Protein AF-A0A0D2M4I2-F1 (afdb_monomer)

InterPro domains:
  IPR001272 Phosphoenolpyruvate carboxykinase, ATP-utilising [PF01293] (1-101)
  IPR001272 Phosphoenolpyruvate carboxykinase, ATP-utilising [PTHR30031] (2-154)
  IPR013035 Phosphoenolpyruvate carboxykinase, C-terminal [G3DSA:3.90.228.20] (1-145)

Sequence (213 aa):
MGVTEPEATFSACYGGAFLVWHPMKYAAMLAERMSKHGTKAWLVNTGWTGGSYGVGRRMSLKHTRVIIDAIHAGELEDVDYETLPLFGLKVPASCHGLPHEELQPHEAWGDDEAYAGTLTHLARLFVDSFKQYLKDADEHVGADMAQLILTGGPSLAELEEAEAKYAKMGDAYKPPMTPRRRPAKGARGAAHHAPAAPQAVAPGGGSNGQLAE

pLDDT: mean 79.29, std 23.27, range [29.22, 97.88]

Radius of gyration: 26.3 Å; Cα contacts (8 Å, |Δi|>4): 166; chains: 1; bounding box: 78×78×44 Å

Structure (mmCIF, N/CA/C/O backbone):
data_AF-A0A0D2M4I2-F1
#
_entry.id   AF-A0A0D2M4I2-F1
#
loop_
_atom_site.group_PDB
_atom_site.id
_atom_site.type_symbol
_atom_site.label_atom_id
_atom_site.label_alt_id
_atom_site.label_comp_id
_atom_site.label_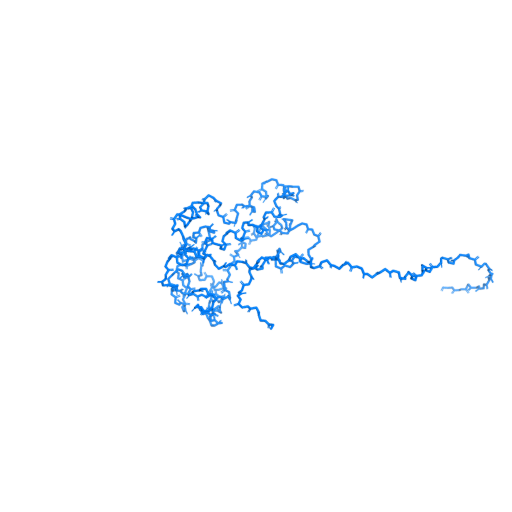asym_id
_atom_site.label_entity_id
_atom_site.label_seq_id
_atom_site.pdbx_PDB_ins_code
_atom_site.Cartn_x
_atom_site.Cartn_y
_atom_site.Cartn_z
_atom_site.occupancy
_atom_site.B_iso_or_equiv
_atom_site.auth_seq_id
_atom_site.auth_comp_id
_atom_site.auth_asym_id
_atom_site.auth_atom_id
_atom_site.pdbx_PDB_model_num
ATOM 1 N N . MET A 1 1 ? 20.429 3.895 23.112 1.00 37.97 1 MET A N 1
ATOM 2 C CA . MET A 1 1 ? 20.359 3.274 21.772 1.00 37.97 1 MET A CA 1
ATOM 3 C C . MET A 1 1 ? 18.897 2.941 21.537 1.00 37.97 1 MET A C 1
ATOM 5 O O . MET A 1 1 ? 18.443 1.922 22.031 1.00 37.97 1 MET A O 1
ATOM 9 N N . GLY A 1 2 ? 18.127 3.846 20.941 1.00 47.06 2 GLY A N 1
ATOM 10 C CA . GLY A 1 2 ? 16.684 3.667 20.789 1.00 47.06 2 GLY A CA 1
ATOM 11 C C . GLY A 1 2 ? 16.226 4.431 19.563 1.00 47.06 2 GLY A C 1
ATOM 12 O O . GLY A 1 2 ? 16.468 5.630 19.472 1.00 47.06 2 GLY A O 1
ATOM 13 N N . VAL A 1 3 ? 15.651 3.715 18.604 1.00 40.56 3 VAL A N 1
ATOM 14 C CA . VAL A 1 3 ? 14.926 4.310 17.482 1.00 40.56 3 VAL A CA 1
ATOM 15 C C . VAL A 1 3 ? 13.667 4.929 18.085 1.00 40.56 3 VAL A C 1
ATOM 17 O O . VAL A 1 3 ? 12.840 4.209 18.637 1.00 40.56 3 VAL A O 1
ATOM 20 N N . THR A 1 4 ? 13.580 6.257 18.095 1.00 57.78 4 THR A N 1
ATOM 21 C CA . THR A 1 4 ? 12.479 6.997 18.734 1.00 57.78 4 THR A CA 1
ATOM 22 C C . THR A 1 4 ? 11.268 7.163 17.819 1.00 57.78 4 THR A C 1
ATOM 24 O O . THR A 1 4 ? 10.171 7.360 18.325 1.00 57.78 4 THR A O 1
ATOM 27 N N . GLU A 1 5 ? 11.446 7.030 16.500 1.00 57.47 5 GLU A N 1
ATOM 28 C CA . GLU A 1 5 ? 10.387 7.149 15.490 1.00 57.47 5 GLU A CA 1
ATOM 29 C C . GLU A 1 5 ? 10.568 6.094 14.384 1.00 57.47 5 GLU A C 1
ATOM 31 O O . GLU A 1 5 ? 11.708 5.760 14.045 1.00 57.47 5 GLU A O 1
ATOM 36 N N . PRO A 1 6 ? 9.476 5.542 13.823 1.00 64.69 6 PRO A N 1
ATOM 37 C CA . PRO A 1 6 ? 9.556 4.565 12.744 1.00 64.69 6 PRO A CA 1
ATOM 38 C C . PRO A 1 6 ? 10.135 5.201 11.475 1.00 64.69 6 PRO A C 1
ATOM 40 O O . PRO A 1 6 ? 9.569 6.133 10.914 1.00 64.69 6 PRO A O 1
ATOM 43 N N . GLU A 1 7 ? 11.253 4.660 10.995 1.00 75.81 7 GLU A N 1
ATOM 44 C CA . GLU A 1 7 ? 11.839 5.040 9.710 1.00 75.81 7 GLU A CA 1
ATOM 45 C C . GLU A 1 7 ? 11.212 4.200 8.589 1.00 75.81 7 GLU A C 1
ATOM 47 O O . GLU A 1 7 ? 11.235 2.964 8.627 1.00 75.81 7 GLU A O 1
ATOM 52 N N . ALA A 1 8 ? 10.644 4.865 7.580 1.00 82.56 8 ALA A N 1
ATOM 53 C CA . ALA A 1 8 ? 10.108 4.184 6.408 1.00 82.56 8 ALA A CA 1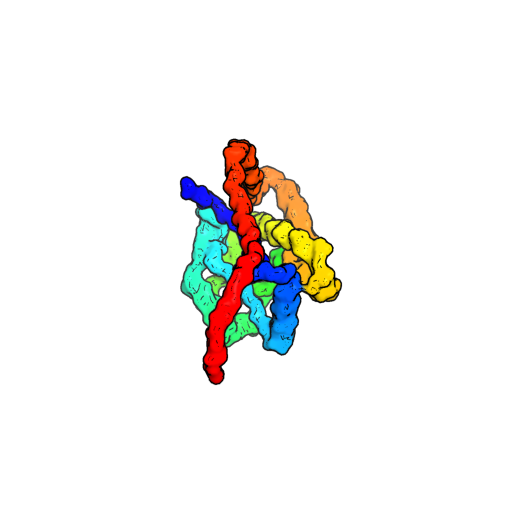
ATOM 54 C C . ALA A 1 8 ? 11.239 3.460 5.664 1.00 82.56 8 ALA A C 1
ATOM 56 O O . ALA A 1 8 ? 12.228 4.067 5.256 1.00 82.56 8 ALA A O 1
ATOM 57 N N . THR A 1 9 ? 11.083 2.151 5.476 1.00 87.88 9 THR A N 1
ATOM 58 C CA . THR 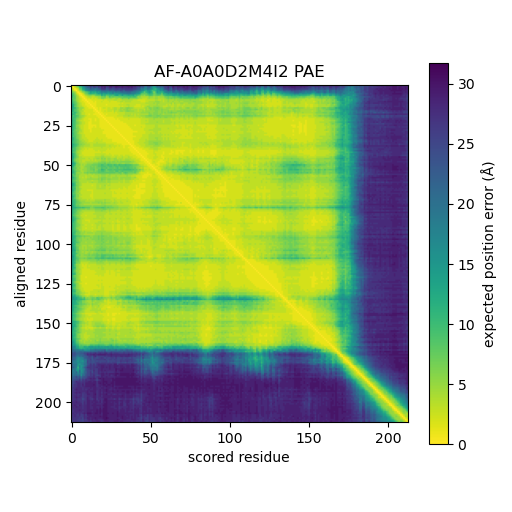A 1 9 ? 12.053 1.319 4.761 1.00 87.88 9 THR A CA 1
ATOM 59 C C . THR A 1 9 ? 11.405 0.743 3.515 1.00 87.88 9 THR A C 1
ATOM 61 O O . THR A 1 9 ? 10.390 0.055 3.598 1.00 87.88 9 THR A O 1
ATOM 64 N N . PHE A 1 10 ? 12.034 0.975 2.365 1.00 89.69 10 PHE A N 1
ATOM 65 C CA . PHE A 1 10 ? 11.614 0.427 1.081 1.00 89.69 10 PHE A CA 1
ATOM 66 C C . PHE A 1 10 ? 12.657 -0.582 0.605 1.00 89.69 10 PHE A C 1
ATOM 68 O O . PHE A 1 10 ? 13.811 -0.232 0.362 1.00 89.69 10 PHE A O 1
ATOM 75 N N . SER A 1 11 ? 12.250 -1.845 0.496 1.00 90.88 11 SER A N 1
ATOM 76 C CA . SER A 1 11 ? 13.078 -2.928 -0.036 1.00 90.88 11 SER A CA 1
ATOM 77 C C . SER A 1 11 ? 12.418 -3.457 -1.298 1.00 90.88 11 SER A C 1
ATOM 79 O O . SER A 1 11 ? 11.323 -4.019 -1.232 1.00 90.88 11 SER A O 1
ATOM 81 N N . ALA A 1 12 ? 13.071 -3.258 -2.445 1.00 91.25 12 ALA A N 1
ATOM 82 C CA . ALA A 1 12 ? 12.577 -3.735 -3.731 1.00 91.25 12 ALA A CA 1
ATOM 83 C C . ALA A 1 12 ? 12.184 -5.215 -3.653 1.00 91.25 12 ALA A C 1
ATOM 85 O O . ALA A 1 12 ? 12.944 -6.039 -3.140 1.00 91.25 12 ALA A O 1
ATOM 86 N N . CYS A 1 13 ? 10.986 -5.541 -4.143 1.00 92.38 13 CYS A N 1
ATOM 87 C CA . CYS A 1 13 ? 10.450 -6.906 -4.162 1.00 92.38 13 CYS A CA 1
ATOM 88 C C . CYS A 1 13 ? 10.474 -7.609 -2.786 1.00 92.38 13 CYS A C 1
ATOM 90 O O . CYS A 1 13 ? 10.607 -8.828 -2.729 1.00 92.38 13 CYS A O 1
ATOM 92 N N . TYR A 1 14 ? 10.403 -6.853 -1.681 1.00 92.38 14 TYR A N 1
ATOM 93 C CA . TYR A 1 14 ? 10.534 -7.348 -0.301 1.00 92.38 14 TYR A CA 1
ATOM 94 C C . TYR A 1 14 ? 11.871 -8.049 0.018 1.00 92.38 14 TYR A C 1
ATOM 96 O O . TYR A 1 14 ? 12.012 -8.671 1.069 1.00 92.38 14 TYR A O 1
ATOM 104 N N . GLY A 1 15 ? 12.878 -7.921 -0.849 1.00 93.31 15 GLY A N 1
ATOM 105 C CA . GLY A 1 15 ? 14.110 -8.707 -0.780 1.00 93.31 15 GLY A CA 1
ATOM 106 C C . GLY A 1 15 ? 15.268 -8.100 -1.563 1.00 93.31 15 GLY A C 1
ATOM 107 O O . GLY A 1 15 ? 16.077 -8.842 -2.109 1.00 93.31 15 GLY A O 1
ATOM 108 N N . GLY A 1 16 ? 15.363 -6.767 -1.622 1.00 89.94 16 GLY A N 1
ATOM 109 C CA . GLY A 1 16 ? 16.284 -6.046 -2.507 1.00 89.94 16 GLY A CA 1
ATOM 110 C C . GLY A 1 16 ? 17.746 -6.501 -2.426 1.00 89.94 16 GLY A C 1
ATOM 111 O O . GLY A 1 16 ? 18.423 -6.556 -3.444 1.00 89.94 16 GLY A O 1
ATOM 112 N N . ALA A 1 17 ? 18.213 -6.906 -1.240 1.00 92.06 17 ALA A N 1
ATOM 113 C CA . ALA A 1 17 ? 19.572 -7.415 -1.023 1.00 92.06 17 ALA A CA 1
ATOM 114 C C . ALA A 1 17 ? 19.880 -8.745 -1.743 1.00 92.06 17 ALA A C 1
ATOM 116 O O . ALA A 1 17 ? 21.044 -9.122 -1.851 1.00 92.06 17 ALA A O 1
ATOM 117 N N . PHE A 1 18 ? 18.857 -9.455 -2.216 1.00 94.94 18 PHE A N 1
ATOM 118 C CA . PHE A 1 18 ? 18.964 -10.776 -2.838 1.00 94.94 18 PHE A CA 1
ATOM 119 C C . PHE A 1 18 ? 18.625 -10.759 -4.336 1.00 94.94 18 PHE A C 1
ATOM 121 O O . PHE A 1 18 ? 18.613 -11.812 -4.974 1.00 94.94 18 PHE A O 1
ATOM 128 N N . LEU A 1 19 ? 18.322 -9.587 -4.905 1.00 93.19 19 LEU A N 1
ATOM 129 C CA . LEU A 1 19 ? 17.974 -9.464 -6.319 1.00 93.19 19 LEU A CA 1
ATOM 130 C C . LEU A 1 19 ? 19.230 -9.498 -7.194 1.00 93.19 19 LEU A C 1
ATOM 132 O O . LEU A 1 19 ? 20.214 -8.815 -6.921 1.00 93.19 19 LEU A O 1
ATOM 136 N N . VAL A 1 20 ? 19.173 -10.287 -8.268 1.00 95.00 20 VAL A N 1
ATOM 137 C CA . VAL A 1 20 ? 20.254 -10.401 -9.262 1.00 95.00 20 VAL A CA 1
ATOM 138 C C . VAL A 1 20 ? 19.980 -9.503 -10.466 1.00 95.00 20 VAL A C 1
ATOM 140 O O . VAL A 1 20 ? 20.892 -8.883 -11.006 1.00 95.00 20 VAL A O 1
ATOM 143 N N . TRP A 1 21 ? 18.722 -9.429 -10.899 1.00 94.31 21 TRP A N 1
ATOM 144 C CA . TRP A 1 21 ? 18.294 -8.523 -11.962 1.00 94.31 21 TRP A CA 1
ATOM 145 C C . TRP A 1 21 ? 17.773 -7.197 -11.411 1.00 94.31 21 TRP A C 1
ATOM 147 O O . TRP A 1 21 ? 17.529 -7.042 -10.215 1.00 94.31 21 TRP A O 1
ATOM 157 N N . HIS A 1 22 ? 17.561 -6.239 -12.310 1.00 94.12 22 HIS A N 1
ATOM 158 C CA . HIS A 1 22 ? 16.884 -4.999 -11.963 1.00 94.12 22 HIS A CA 1
ATOM 159 C C . HIS A 1 22 ? 15.465 -5.281 -11.418 1.00 94.12 22 HIS A C 1
ATOM 161 O O . HIS A 1 22 ? 14.763 -6.119 -11.998 1.00 94.12 22 HIS A O 1
ATOM 167 N N . PRO A 1 23 ? 15.000 -4.586 -10.357 1.00 94.75 23 PRO A N 1
ATOM 168 C CA . PRO A 1 23 ? 13.679 -4.798 -9.753 1.00 94.75 23 PRO A CA 1
ATOM 169 C C . PRO A 1 23 ? 12.509 -4.796 -10.740 1.00 94.75 23 PRO A C 1
ATOM 171 O O . PRO A 1 23 ? 11.591 -5.604 -10.605 1.00 94.75 23 PRO A O 1
ATOM 174 N N . MET A 1 24 ? 12.579 -3.953 -11.775 1.00 94.81 24 MET A N 1
ATOM 175 C CA . MET A 1 24 ? 11.546 -3.874 -12.816 1.00 94.81 24 MET A CA 1
ATOM 176 C C . MET A 1 24 ? 11.305 -5.219 -13.504 1.00 94.81 24 MET A C 1
ATOM 178 O O . MET A 1 24 ? 10.159 -5.568 -13.767 1.00 94.81 24 MET A O 1
ATOM 182 N N . LYS A 1 25 ? 12.350 -6.032 -13.710 1.00 95.31 25 LYS A N 1
ATOM 183 C CA . LYS A 1 25 ? 12.202 -7.359 -14.321 1.00 95.31 25 LYS A CA 1
ATOM 184 C C . LYS A 1 25 ? 11.350 -8.291 -13.459 1.00 95.31 25 LYS A C 1
ATOM 186 O O . LYS A 1 25 ? 10.511 -9.017 -13.979 1.00 95.31 25 LYS A O 1
ATOM 191 N N . TYR A 1 26 ? 11.529 -8.251 -12.141 1.00 96.38 26 TYR A N 1
ATOM 192 C CA . TYR A 1 26 ? 10.721 -9.047 -11.217 1.00 96.38 26 TYR A CA 1
ATOM 193 C C . TYR A 1 26 ? 9.285 -8.519 -11.111 1.00 96.38 26 TYR A C 1
ATOM 195 O O . TYR A 1 26 ? 8.354 -9.317 -11.028 1.00 96.38 26 TYR A O 1
ATOM 203 N N . ALA A 1 27 ? 9.092 -7.197 -11.168 1.00 95.62 27 ALA A N 1
ATOM 204 C CA . ALA A 1 27 ? 7.762 -6.590 -11.217 1.00 95.62 27 ALA A CA 1
ATOM 205 C C . ALA A 1 27 ? 6.995 -6.989 -12.492 1.00 95.62 27 ALA A C 1
ATOM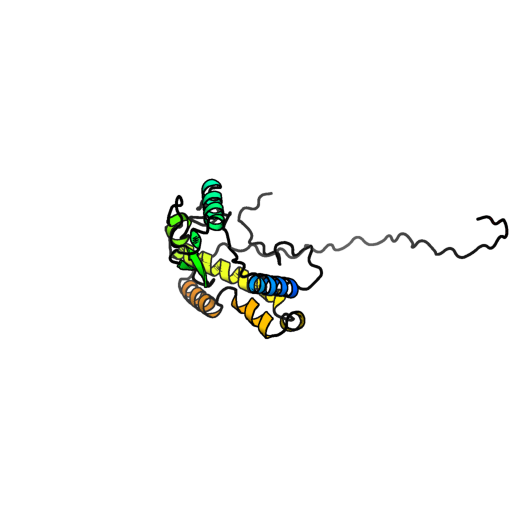 207 O O . ALA A 1 27 ? 5.835 -7.384 -12.403 1.00 95.62 27 ALA A O 1
ATOM 208 N N . ALA A 1 28 ? 7.657 -6.992 -13.654 1.00 96.25 28 ALA A N 1
ATOM 209 C CA . ALA A 1 28 ? 7.071 -7.468 -14.907 1.00 96.25 28 ALA A CA 1
ATOM 210 C C . ALA A 1 28 ? 6.695 -8.955 -14.837 1.00 96.25 28 ALA A C 1
ATOM 212 O O . ALA A 1 28 ? 5.573 -9.326 -15.175 1.00 96.25 28 ALA A O 1
ATOM 213 N N . MET A 1 29 ? 7.585 -9.803 -14.305 1.00 97.06 29 MET A N 1
ATOM 214 C CA . MET A 1 29 ? 7.277 -11.221 -14.084 1.00 97.06 29 MET A CA 1
ATOM 215 C C . MET A 1 29 ? 6.055 -11.408 -13.177 1.00 97.06 29 MET A C 1
ATOM 217 O O . MET A 1 29 ? 5.245 -12.300 -13.423 1.00 97.06 29 MET A O 1
ATOM 221 N N . LEU A 1 30 ? 5.903 -10.586 -12.134 1.00 96.81 30 LEU A N 1
ATOM 222 C CA . LEU A 1 30 ? 4.721 -10.621 -11.277 1.00 96.81 30 LEU A CA 1
ATOM 223 C C . LEU A 1 30 ? 3.459 -10.227 -12.058 1.00 96.81 30 LEU A C 1
ATOM 225 O O . LEU A 1 30 ? 2.481 -10.971 -12.016 1.00 96.81 30 LEU A O 1
ATOM 229 N N . ALA A 1 31 ? 3.496 -9.118 -12.801 1.00 95.62 31 ALA A N 1
ATOM 230 C CA . ALA A 1 31 ? 2.367 -8.639 -13.600 1.00 95.62 31 ALA A CA 1
ATOM 231 C C . ALA A 1 31 ? 1.893 -9.693 -14.619 1.00 95.62 31 ALA A C 1
ATOM 233 O O . ALA A 1 31 ? 0.704 -10.012 -14.684 1.00 95.62 31 ALA A O 1
ATOM 234 N N . GLU A 1 32 ? 2.825 -10.311 -15.350 1.00 96.25 32 GLU A N 1
ATOM 235 C CA . GLU A 1 32 ? 2.530 -11.388 -16.304 1.00 96.25 32 GLU A CA 1
ATOM 236 C C . GLU A 1 32 ? 1.884 -12.603 -15.628 1.00 96.25 32 GLU A C 1
ATOM 238 O O . GLU A 1 32 ? 0.919 -13.173 -16.142 1.00 96.25 32 GLU A O 1
ATOM 243 N N . ARG A 1 33 ? 2.399 -13.018 -14.464 1.00 97.44 33 ARG A N 1
ATOM 244 C CA . ARG A 1 33 ? 1.867 -14.174 -13.727 1.00 97.44 33 ARG A CA 1
ATOM 245 C C . ARG A 1 33 ? 0.480 -13.891 -13.177 1.00 97.44 33 ARG A C 1
ATOM 247 O O . ARG A 1 33 ? -0.396 -14.742 -13.315 1.00 97.44 33 ARG A O 1
ATOM 254 N N . MET A 1 3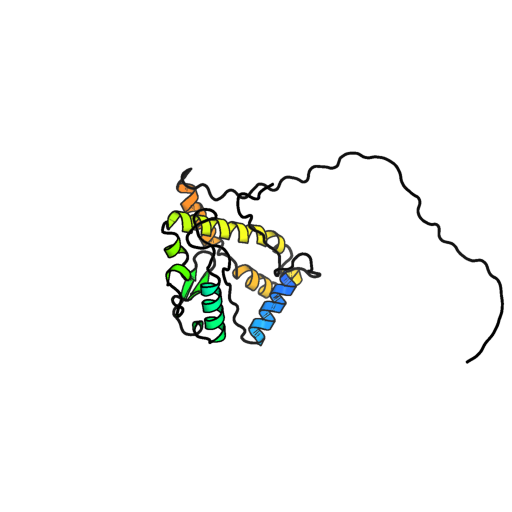4 ? 0.269 -12.708 -12.610 1.00 96.88 34 MET A N 1
ATOM 255 C CA . MET A 1 34 ? -1.044 -12.296 -12.125 1.00 96.88 34 MET A CA 1
ATOM 256 C C . MET A 1 34 ? -2.064 -12.268 -13.262 1.00 96.88 34 MET A C 1
ATOM 258 O O . MET A 1 34 ? -3.127 -12.870 -13.122 1.00 96.88 34 MET A O 1
ATOM 262 N N . SER A 1 35 ? -1.716 -11.665 -14.404 1.00 95.50 35 SER A N 1
ATOM 263 C CA . SER A 1 35 ? -2.581 -11.619 -15.589 1.00 95.50 35 SER A CA 1
ATOM 264 C C . SER A 1 35 ? -2.911 -13.021 -16.111 1.00 95.50 35 SER A C 1
ATOM 266 O O . SER A 1 35 ? -4.080 -13.356 -16.295 1.00 95.50 35 SER A O 1
ATOM 268 N N . LYS A 1 36 ? -1.899 -13.884 -16.263 1.00 97.81 36 LYS A N 1
ATOM 269 C CA . LYS A 1 36 ? -2.070 -15.257 -16.760 1.00 97.81 36 LYS A CA 1
ATOM 270 C C . LYS A 1 36 ? -2.992 -16.108 -15.884 1.00 97.81 36 LYS A C 1
ATOM 272 O O . LYS A 1 36 ? -3.680 -16.987 -16.399 1.00 97.81 36 LYS A O 1
ATOM 277 N N . HIS A 1 37 ? -2.951 -15.905 -14.571 1.00 97.88 37 HIS A N 1
ATOM 278 C CA . HIS A 1 37 ? -3.656 -16.745 -13.605 1.00 97.88 37 HIS A CA 1
ATOM 279 C C . HIS A 1 37 ? -4.900 -16.077 -13.005 1.00 97.88 37 HIS A C 1
ATOM 281 O O . HIS A 1 37 ? -5.547 -16.686 -12.158 1.00 97.88 37 HIS A O 1
ATOM 287 N N . GLY A 1 38 ? -5.228 -14.843 -13.407 1.00 95.25 38 GLY A N 1
ATOM 288 C CA . GLY A 1 38 ? -6.314 -14.067 -12.802 1.00 95.25 38 GLY A CA 1
ATOM 289 C C . GLY A 1 38 ? -6.121 -13.840 -11.298 1.00 95.25 38 GLY A C 1
ATOM 290 O O . GLY A 1 38 ? -7.091 -13.796 -10.548 1.00 95.25 38 GLY A O 1
ATOM 291 N N . THR A 1 39 ? -4.871 -13.772 -10.830 1.00 94.75 39 THR A N 1
ATOM 292 C CA . THR A 1 39 ? -4.563 -13.677 -9.397 1.00 94.75 39 THR A CA 1
ATOM 293 C C . THR A 1 39 ? -4.836 -12.272 -8.873 1.00 94.75 39 THR A C 1
ATOM 295 O O . THR A 1 39 ? -4.366 -11.288 -9.443 1.00 94.75 39 THR A O 1
ATOM 298 N N . LYS A 1 40 ? -5.539 -12.186 -7.742 1.00 93.62 40 LYS A N 1
ATOM 299 C CA . LYS A 1 40 ? -5.774 -10.941 -7.002 1.00 93.62 40 LYS A CA 1
ATOM 300 C C . LYS A 1 40 ? -4.647 -10.711 -5.994 1.00 93.62 40 LYS A C 1
ATOM 302 O O . LYS A 1 40 ? -4.192 -11.654 -5.349 1.00 93.62 40 LYS A O 1
ATOM 307 N N . ALA A 1 41 ? -4.200 -9.465 -5.853 1.00 95.06 41 ALA A N 1
ATOM 308 C CA . ALA A 1 41 ? -3.211 -9.071 -4.853 1.00 95.06 41 ALA A CA 1
ATOM 309 C C . ALA A 1 41 ? -3.863 -8.201 -3.775 1.00 95.06 41 ALA A C 1
ATOM 311 O O . ALA A 1 41 ? -4.672 -7.331 -4.084 1.00 95.06 41 ALA A O 1
ATOM 312 N N . TRP A 1 42 ? -3.465 -8.425 -2.524 1.00 96.81 42 TRP A N 1
ATOM 313 C CA . TRP A 1 42 ? -3.955 -7.695 -1.359 1.00 96.81 42 TRP A CA 1
ATOM 314 C C . TRP A 1 42 ? -2.791 -7.028 -0.632 1.00 96.81 42 TRP A C 1
ATOM 316 O O . TRP A 1 42 ? -1.764 -7.662 -0.382 1.00 96.81 42 TRP A O 1
ATOM 326 N N . LEU A 1 43 ? -2.962 -5.758 -0.261 1.00 96.06 43 LEU A N 1
ATOM 327 C CA . LEU A 1 43 ? -2.040 -5.038 0.612 1.00 96.06 43 LEU A CA 1
ATOM 328 C C . LEU A 1 43 ? -2.640 -4.974 2.018 1.00 96.06 43 LEU A C 1
ATOM 330 O O . LEU A 1 43 ? -3.638 -4.297 2.237 1.00 96.06 43 LEU A O 1
ATOM 334 N N . VAL A 1 44 ? -2.025 -5.672 2.974 1.00 95.75 44 VAL A N 1
ATOM 335 C CA . VAL A 1 44 ? -2.535 -5.771 4.349 1.00 95.75 44 VAL A CA 1
ATOM 336 C C . VAL A 1 44 ? -1.620 -5.014 5.309 1.00 95.75 44 VAL A C 1
ATOM 338 O O . VAL A 1 44 ? -0.446 -5.355 5.472 1.00 95.75 44 VAL A O 1
ATOM 341 N N . ASN A 1 45 ? -2.165 -4.003 5.987 1.00 93.69 45 ASN A N 1
ATOM 342 C CA . ASN A 1 45 ? -1.457 -3.294 7.049 1.00 93.69 45 ASN A CA 1
ATOM 343 C C . ASN A 1 45 ? -1.411 -4.156 8.324 1.00 93.69 45 ASN A C 1
ATOM 345 O O . ASN A 1 45 ? -2.425 -4.400 8.970 1.00 93.69 45 ASN A O 1
ATOM 349 N N . THR A 1 46 ? -0.214 -4.588 8.720 1.00 93.06 46 THR A N 1
ATOM 350 C CA . THR A 1 46 ? 0.046 -5.270 10.008 1.00 93.06 46 THR A CA 1
ATOM 351 C C . THR A 1 46 ? 0.753 -4.359 11.018 1.00 93.06 46 THR A C 1
ATOM 353 O O . THR A 1 46 ? 1.236 -4.807 12.064 1.00 93.06 46 THR A O 1
ATOM 356 N N . GLY A 1 47 ? 0.869 -3.078 10.666 1.00 91.25 47 GLY A N 1
ATOM 357 C CA . GLY A 1 47 ? 1.525 -2.003 11.389 1.00 91.25 47 GLY A CA 1
ATOM 358 C C . GLY A 1 47 ? 0.610 -1.332 12.408 1.00 91.25 47 GLY A C 1
ATOM 359 O O . GLY A 1 47 ? 0.047 -1.987 13.285 1.00 91.25 47 GLY A O 1
ATOM 360 N N . TRP A 1 48 ? 0.526 -0.008 12.320 1.00 90.38 48 TRP A N 1
ATOM 361 C CA . TRP A 1 48 ? -0.245 0.849 13.221 1.00 90.38 48 TRP A CA 1
ATOM 362 C C . TRP A 1 48 ? -1.502 1.389 12.531 1.00 90.38 48 TRP A C 1
ATOM 364 O O . TRP A 1 48 ? -1.535 1.493 11.303 1.00 90.38 48 TRP A O 1
ATOM 374 N N . THR A 1 49 ? -2.512 1.725 13.332 1.00 90.94 49 THR A N 1
ATOM 375 C CA . THR A 1 49 ? -3.768 2.373 12.934 1.00 90.94 49 THR A CA 1
ATOM 376 C C . THR A 1 49 ? -4.197 3.410 13.976 1.00 90.94 49 THR A C 1
ATOM 378 O O . THR A 1 49 ? -3.681 3.420 15.097 1.00 90.94 49 THR A O 1
ATOM 381 N N . GLY A 1 50 ? -5.151 4.267 13.615 1.00 89.06 50 GLY A N 1
ATOM 382 C CA . GLY A 1 50 ? -5.744 5.271 14.502 1.00 89.06 50 GLY A CA 1
ATOM 383 C C . GLY A 1 50 ? -4.792 6.365 14.982 1.00 89.06 50 GLY A C 1
ATOM 384 O O . GLY A 1 50 ? -4.943 6.878 16.084 1.00 89.06 50 GLY A O 1
ATOM 385 N N . GLY A 1 51 ? -3.765 6.668 14.191 1.00 87.81 51 GLY A N 1
ATOM 386 C CA . GLY A 1 51 ? -2.778 7.701 14.479 1.00 87.81 51 GLY A CA 1
ATOM 387 C C . GLY A 1 51 ? -1.361 7.304 14.077 1.00 87.81 51 GLY A C 1
ATOM 388 O O . GLY A 1 51 ? -1.066 6.148 13.751 1.00 87.81 51 GLY A O 1
ATOM 389 N N . SER A 1 52 ? -0.460 8.281 14.131 1.00 83.94 52 SER A N 1
ATOM 390 C CA . SER A 1 52 ? 0.979 8.072 13.977 1.00 83.94 52 SER A CA 1
ATOM 391 C C . SER A 1 52 ? 1.567 7.291 15.162 1.00 83.94 52 SER A C 1
ATOM 393 O O . SER A 1 52 ? 0.915 7.055 16.182 1.00 83.94 52 SER A O 1
ATOM 395 N N . TYR A 1 53 ? 2.824 6.860 15.039 1.00 80.31 53 TYR A N 1
ATOM 396 C CA . TYR A 1 53 ? 3.514 6.177 16.132 1.00 80.31 53 TYR A CA 1
ATOM 397 C C . TYR A 1 53 ? 3.544 7.037 17.402 1.00 80.31 53 TYR A C 1
ATOM 399 O O . TYR A 1 53 ? 3.902 8.210 17.359 1.00 80.31 53 TYR A O 1
ATOM 407 N N . GLY A 1 54 ? 3.177 6.431 18.532 1.00 83.19 54 GLY A N 1
ATOM 408 C CA . GLY A 1 54 ? 3.054 7.109 19.825 1.00 83.19 54 GLY A CA 1
ATOM 409 C C . GLY A 1 54 ? 1.648 7.636 20.135 1.00 83.19 54 GLY A C 1
ATOM 410 O O . GLY A 1 54 ? 1.352 7.834 21.310 1.00 83.19 54 GLY A O 1
ATOM 411 N N . VAL A 1 55 ? 0.783 7.798 19.127 1.00 87.06 55 VAL A N 1
ATOM 412 C CA . VAL A 1 55 ? -0.631 8.194 19.292 1.00 87.06 55 VAL A CA 1
ATOM 413 C C . VAL A 1 55 ? -1.567 7.040 18.948 1.00 87.06 55 VAL A C 1
ATOM 415 O O . VAL A 1 55 ? -2.455 6.707 19.728 1.00 87.06 55 VAL A O 1
ATOM 418 N N . GLY A 1 56 ? -1.345 6.416 17.790 1.00 88.94 56 GLY A N 1
ATOM 419 C CA . GLY A 1 56 ? -2.146 5.296 17.320 1.00 88.94 56 GLY A CA 1
ATOM 420 C C . GLY A 1 56 ? -1.924 4.020 18.126 1.00 88.94 56 GLY A C 1
ATOM 421 O O . GLY A 1 56 ? -1.220 3.984 19.136 1.00 88.94 56 GLY A O 1
ATOM 422 N N . ARG A 1 57 ? -2.490 2.921 17.629 1.00 91.06 57 ARG A N 1
ATOM 423 C CA . ARG A 1 57 ? -2.346 1.572 18.194 1.00 91.06 57 ARG A CA 1
ATOM 424 C C . ARG A 1 57 ? -1.867 0.580 17.142 1.00 91.06 57 ARG A C 1
ATOM 426 O O . ARG A 1 57 ? -2.084 0.767 15.948 1.00 91.06 57 ARG A O 1
ATOM 433 N N . ARG A 1 58 ? -1.217 -0.504 17.568 1.00 92.06 58 ARG A N 1
ATOM 434 C CA . ARG A 1 58 ? -0.875 -1.608 16.660 1.00 92.06 58 ARG A CA 1
ATOM 435 C C . ARG A 1 58 ? -2.159 -2.303 16.191 1.00 92.06 58 ARG A C 1
ATOM 437 O O . ARG A 1 58 ? -3.036 -2.557 17.016 1.00 92.06 58 ARG A O 1
ATOM 444 N N . MET A 1 59 ? -2.235 -2.662 14.909 1.00 92.69 59 MET A N 1
ATOM 445 C CA . MET A 1 59 ? -3.303 -3.521 14.388 1.00 92.69 59 MET A CA 1
ATOM 446 C C . MET A 1 59 ? -3.369 -4.816 15.198 1.00 92.69 59 MET A C 1
ATOM 448 O O . MET A 1 59 ? -2.349 -5.484 15.401 1.00 92.69 59 MET A O 1
ATOM 452 N N . SER A 1 60 ? -4.561 -5.169 15.684 1.00 93.69 60 SER A N 1
ATOM 453 C CA . SER A 1 60 ? -4.710 -6.376 16.494 1.00 93.69 60 SER A CA 1
ATOM 454 C C . SER A 1 60 ? -4.509 -7.620 15.626 1.00 93.69 60 SER A C 1
ATOM 456 O O . SER A 1 60 ? -5.033 -7.715 14.517 1.00 93.69 60 SER A O 1
ATOM 458 N N . LEU A 1 61 ? -3.790 -8.621 16.143 1.00 95.88 61 LEU A N 1
ATOM 459 C CA . LEU A 1 61 ? -3.578 -9.876 15.414 1.00 95.88 61 LEU A CA 1
ATOM 460 C C . LEU A 1 61 ? -4.904 -10.587 15.099 1.00 95.88 61 LEU A C 1
ATOM 462 O O . LEU A 1 61 ? -5.020 -11.261 14.080 1.00 95.88 61 LEU A O 1
ATOM 466 N N . LYS A 1 62 ? -5.910 -10.424 15.970 1.00 96.19 62 LYS A N 1
ATOM 467 C CA . LYS A 1 62 ? -7.265 -10.933 15.741 1.00 96.19 62 LYS A CA 1
ATOM 468 C C . LYS A 1 62 ? -7.876 -10.293 14.492 1.00 96.19 62 LYS A C 1
ATOM 470 O O . LYS A 1 62 ? -8.376 -11.019 13.645 1.00 96.19 62 LYS A O 1
ATOM 475 N N . HIS A 1 63 ? -7.781 -8.971 14.359 1.00 95.75 63 HIS A N 1
ATOM 476 C CA . HIS A 1 63 ? -8.285 -8.232 13.199 1.00 95.75 63 HIS A CA 1
ATOM 477 C C . HIS A 1 63 ? -7.568 -8.640 11.916 1.00 95.75 63 HIS A C 1
ATOM 479 O O . HIS A 1 63 ? -8.215 -8.943 10.920 1.00 95.75 63 HIS A O 1
ATOM 485 N N . THR A 1 64 ? -6.236 -8.743 11.946 1.00 96.12 64 THR A N 1
ATOM 486 C CA . THR A 1 64 ? -5.487 -9.173 10.760 1.00 96.12 64 THR A CA 1
ATOM 487 C C . THR A 1 64 ? -5.876 -10.586 10.324 1.00 96.12 64 THR A C 1
ATOM 489 O O . THR A 1 64 ? -5.995 -10.837 9.133 1.00 96.12 64 THR A O 1
ATOM 492 N N . ARG A 1 65 ? -6.107 -11.509 11.269 1.00 97.25 65 ARG A N 1
ATOM 493 C CA . ARG A 1 65 ? -6.571 -12.869 10.949 1.00 97.25 65 ARG A CA 1
ATOM 494 C C . ARG A 1 65 ? -7.959 -12.871 10.315 1.00 97.25 65 ARG A C 1
ATOM 496 O O . ARG A 1 65 ? -8.117 -13.527 9.300 1.00 97.25 65 ARG A O 1
ATOM 503 N N . VAL A 1 66 ? -8.896 -12.077 10.838 1.00 97.38 66 VAL A N 1
ATOM 504 C CA . VAL A 1 66 ? -10.229 -11.904 10.232 1.00 97.38 66 VAL A CA 1
ATOM 505 C C . VAL A 1 66 ? -10.117 -11.434 8.777 1.00 97.38 66 VAL A C 1
ATOM 507 O O . VAL A 1 66 ? -10.750 -12.017 7.908 1.00 97.38 66 VAL A O 1
ATOM 510 N N 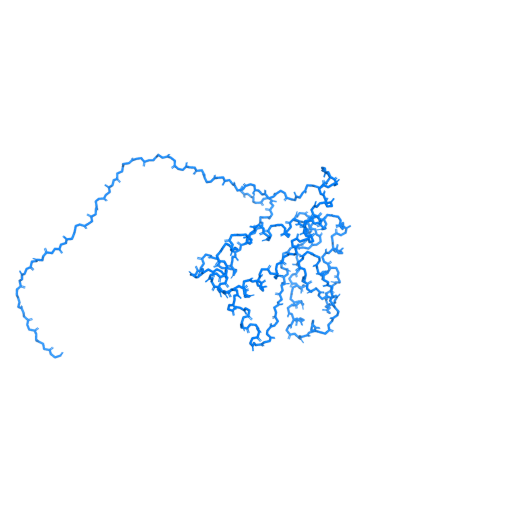. ILE A 1 67 ? -9.251 -10.454 8.487 1.00 97.06 67 ILE A N 1
ATOM 511 C CA . ILE A 1 67 ? -9.021 -9.976 7.111 1.00 97.06 67 ILE A CA 1
ATOM 512 C C . ILE A 1 67 ? -8.493 -11.103 6.211 1.00 97.06 67 ILE A C 1
ATOM 514 O O . ILE A 1 67 ? -8.978 -11.280 5.098 1.00 97.06 67 ILE A O 1
ATOM 518 N N . ILE A 1 68 ? -7.505 -11.871 6.677 1.00 97.56 68 ILE A N 1
ATOM 519 C CA . ILE A 1 68 ? -6.929 -12.977 5.898 1.00 97.56 68 ILE A CA 1
ATOM 520 C C . ILE A 1 68 ? -7.955 -14.096 5.668 1.00 97.56 68 ILE A C 1
ATOM 522 O O . ILE A 1 68 ? -8.030 -14.631 4.562 1.00 97.56 68 ILE A O 1
ATOM 526 N N . ASP A 1 69 ? -8.760 -14.427 6.677 1.00 97.88 69 ASP A N 1
ATOM 527 C CA . ASP A 1 69 ? -9.823 -15.426 6.559 1.00 97.88 69 ASP A CA 1
ATOM 528 C C . ASP A 1 69 ? -10.894 -14.969 5.554 1.00 97.88 69 ASP A C 1
ATOM 530 O O . ASP A 1 69 ? -11.286 -15.754 4.692 1.00 97.88 69 ASP A O 1
ATOM 534 N N . ALA A 1 70 ? -11.288 -13.690 5.580 1.00 97.31 70 ALA A N 1
ATOM 535 C CA . ALA A 1 70 ? -12.228 -13.103 4.623 1.00 97.31 70 ALA A CA 1
ATOM 536 C C . ALA A 1 70 ? -11.687 -13.108 3.180 1.00 97.31 70 ALA A C 1
ATOM 538 O O . ALA A 1 70 ? -12.427 -13.411 2.241 1.00 97.31 70 ALA A O 1
ATOM 539 N N . ILE A 1 71 ? -10.385 -12.844 2.991 1.00 96.88 71 ILE A N 1
ATOM 540 C CA . ILE A 1 71 ? -9.716 -12.966 1.683 1.00 96.88 71 ILE A CA 1
ATOM 541 C C . ILE A 1 71 ? -9.796 -14.409 1.172 1.00 96.88 71 ILE A C 1
ATOM 543 O O . ILE A 1 71 ? -10.163 -14.630 0.020 1.00 96.88 71 ILE A O 1
ATOM 547 N N . HIS A 1 72 ? -9.471 -15.399 2.008 1.00 97.00 72 HIS A N 1
ATOM 548 C CA . HIS A 1 72 ? -9.515 -16.809 1.606 1.00 97.00 72 HIS A CA 1
ATOM 549 C C . HIS A 1 72 ? -10.939 -17.327 1.379 1.00 97.00 72 HIS A C 1
ATOM 551 O O . HIS A 1 72 ? -11.135 -18.214 0.548 1.00 97.00 72 HIS A O 1
ATOM 557 N N . ALA A 1 73 ? -11.921 -16.786 2.100 1.00 96.44 73 ALA A N 1
ATOM 558 C CA . ALA A 1 73 ? -13.330 -17.117 1.928 1.00 96.44 73 ALA A CA 1
ATOM 559 C C . ALA A 1 73 ? -13.951 -16.486 0.668 1.00 96.44 73 ALA A C 1
ATOM 561 O O . ALA A 1 73 ? -15.063 -16.853 0.299 1.00 96.44 73 ALA A O 1
ATOM 562 N N . GLY A 1 74 ? -13.255 -15.544 0.020 1.00 95.62 74 GLY A N 1
ATOM 563 C CA . GLY A 1 74 ? -13.790 -14.769 -1.100 1.00 95.62 74 GLY A CA 1
ATOM 564 C C . GLY A 1 74 ? -14.833 -13.728 -0.682 1.00 95.62 74 GLY A C 1
ATOM 565 O O . GLY A 1 74 ? -15.471 -13.130 -1.540 1.00 95.62 74 GLY A O 1
ATOM 566 N N . GLU A 1 75 ? -15.004 -13.478 0.619 1.00 95.62 75 GLU A N 1
ATOM 567 C CA . GLU A 1 75 ? -16.012 -12.549 1.146 1.00 95.62 75 GLU A CA 1
ATOM 568 C C . GLU A 1 75 ? -15.796 -11.130 0.619 1.00 95.62 75 GLU A C 1
ATOM 570 O O . GLU A 1 75 ? -16.745 -10.429 0.285 1.00 95.62 75 GLU A O 1
ATOM 575 N N . LEU A 1 76 ? -14.533 -10.724 0.495 1.00 95.88 76 LEU A N 1
ATOM 576 C CA . LEU A 1 76 ? -14.190 -9.385 0.036 1.00 95.88 76 LEU A CA 1
ATOM 577 C C . LEU A 1 76 ? -14.356 -9.220 -1.480 1.00 95.88 76 LEU A C 1
ATOM 579 O O . LEU A 1 76 ? -14.138 -8.128 -1.983 1.00 95.88 76 LEU A O 1
ATOM 583 N N . GLU A 1 77 ? -14.698 -10.258 -2.244 1.00 92.88 77 GLU A N 1
ATOM 584 C CA . GLU A 1 77 ? -14.814 -10.127 -3.702 1.00 92.88 77 GLU A CA 1
ATOM 585 C C . GLU A 1 77 ? -16.058 -9.346 -4.140 1.00 92.88 77 GLU A C 1
ATOM 587 O O . GLU A 1 77 ? -15.972 -8.599 -5.113 1.00 92.88 77 GLU A O 1
ATOM 592 N N . ASP A 1 78 ? -17.156 -9.471 -3.391 1.00 90.69 78 ASP A N 1
ATOM 593 C CA . ASP A 1 78 ? -18.474 -8.909 -3.710 1.00 90.69 78 ASP A CA 1
ATOM 594 C C . ASP A 1 78 ? -18.939 -7.917 -2.628 1.00 90.69 78 ASP A C 1
ATOM 596 O O . ASP A 1 78 ? -20.036 -8.018 -2.076 1.00 90.69 78 ASP A O 1
ATOM 600 N N . VAL A 1 79 ? -18.087 -6.943 -2.304 1.00 95.38 79 VAL A N 1
ATOM 601 C CA . VAL A 1 79 ? -18.425 -5.820 -1.415 1.00 95.38 79 VAL A CA 1
ATOM 602 C C . VAL A 1 79 ? -18.193 -4.490 -2.114 1.00 95.38 79 VAL A C 1
ATOM 604 O O . VAL A 1 79 ? -17.474 -4.413 -3.110 1.00 95.38 79 VAL A O 1
ATOM 607 N N . ASP A 1 80 ? -18.788 -3.427 -1.581 1.00 96.69 80 ASP A N 1
ATOM 608 C CA . ASP A 1 80 ? -18.482 -2.075 -2.031 1.00 96.69 80 ASP A CA 1
ATOM 609 C C . ASP A 1 80 ? -17.044 -1.693 -1.664 1.00 96.69 80 ASP A C 1
ATOM 611 O O . ASP A 1 80 ? -16.477 -2.161 -0.671 1.00 96.69 80 ASP A O 1
ATOM 615 N N . TYR A 1 81 ? -16.453 -0.821 -2.478 1.00 96.44 81 TYR A N 1
ATOM 616 C CA . TYR A 1 81 ? -15.078 -0.371 -2.316 1.00 96.44 81 TYR A CA 1
ATOM 617 C C . TYR A 1 81 ? -14.978 1.143 -2.326 1.00 96.44 81 TYR A C 1
ATOM 619 O O . TYR A 1 81 ? -15.493 1.820 -3.219 1.00 96.44 81 TYR A O 1
ATOM 627 N N . GLU A 1 82 ? -14.179 1.651 -1.404 1.00 94.88 82 GLU A N 1
ATOM 628 C CA . GLU A 1 82 ? -13.740 3.036 -1.379 1.00 94.88 82 GLU A CA 1
ATOM 629 C C . GLU A 1 82 ? -12.346 3.148 -1.998 1.00 94.88 82 GLU A C 1
ATOM 631 O O . GLU A 1 82 ? -11.542 2.214 -1.966 1.00 94.88 82 GLU A O 1
ATOM 636 N N . THR A 1 83 ? -12.057 4.282 -2.632 1.00 94.81 83 THR A N 1
ATOM 637 C CA . THR A 1 83 ? -10.738 4.511 -3.236 1.00 94.81 83 THR A CA 1
ATOM 638 C C . THR A 1 83 ? -9.883 5.314 -2.272 1.00 94.81 83 THR A C 1
ATOM 640 O O . THR A 1 83 ? -10.247 6.434 -1.926 1.00 94.81 83 THR A O 1
ATOM 643 N N . LEU A 1 84 ? -8.741 4.758 -1.867 1.00 94.38 84 LEU A N 1
ATOM 644 C CA . LEU A 1 84 ? -7.772 5.455 -1.030 1.00 94.38 84 LEU A CA 1
ATOM 645 C C . LEU A 1 84 ? -7.156 6.621 -1.825 1.00 94.38 84 LEU A C 1
ATOM 647 O O . LEU A 1 84 ? -6.514 6.361 -2.851 1.00 94.38 84 LEU A O 1
ATOM 651 N N . PRO A 1 85 ? -7.300 7.881 -1.368 1.00 93.38 85 PRO A N 1
ATOM 652 C CA . PRO A 1 85 ? -6.728 9.034 -2.058 1.00 93.38 85 PRO A CA 1
ATOM 653 C C . PRO A 1 85 ? -5.212 8.914 -2.225 1.00 93.38 85 PRO A C 1
ATOM 655 O O . PRO A 1 85 ? -4.542 8.271 -1.410 1.00 93.38 85 PRO A O 1
ATOM 658 N N . LEU A 1 86 ? -4.662 9.551 -3.262 1.00 94.62 86 LEU A N 1
ATOM 659 C CA . LEU A 1 86 ? -3.252 9.509 -3.663 1.00 94.62 86 LEU A CA 1
ATOM 660 C C . LEU A 1 86 ? -2.783 8.145 -4.167 1.00 94.62 86 LEU A C 1
ATOM 662 O O . LEU A 1 86 ? -2.079 8.095 -5.161 1.00 94.62 86 LEU A O 1
ATOM 666 N N . PHE A 1 87 ? -3.137 7.043 -3.508 1.00 95.12 87 PHE A N 1
ATOM 667 C CA . PHE A 1 87 ? -2.656 5.702 -3.848 1.00 95.12 87 PHE A CA 1
ATOM 668 C C . PHE A 1 87 ? -3.559 4.953 -4.834 1.00 95.12 87 PHE A C 1
ATOM 670 O O . PHE A 1 87 ? -3.123 3.958 -5.406 1.00 95.12 87 PHE A O 1
ATOM 677 N N . GLY A 1 88 ? -4.820 5.363 -4.996 1.00 94.44 88 GLY A N 1
ATOM 678 C CA . GLY A 1 88 ? -5.771 4.714 -5.906 1.00 94.44 88 GLY A CA 1
ATOM 679 C C . GLY A 1 88 ? -6.164 3.282 -5.513 1.00 94.44 88 GLY A C 1
ATOM 680 O O . GLY A 1 88 ? -6.827 2.590 -6.287 1.00 94.44 88 GLY A O 1
ATOM 681 N N . LEU A 1 89 ? -5.769 2.819 -4.322 1.00 94.69 89 LEU A N 1
ATOM 682 C CA . LEU A 1 89 ? -6.068 1.471 -3.840 1.00 94.69 89 LEU A CA 1
ATOM 683 C C . LEU A 1 89 ? -7.559 1.322 -3.541 1.00 94.69 89 LEU A C 1
ATOM 685 O O . LEU A 1 89 ? -8.180 2.220 -2.977 1.00 94.69 89 LEU A O 1
ATOM 689 N N . LYS A 1 90 ? -8.122 0.161 -3.880 1.00 95.50 90 LYS A N 1
ATOM 690 C CA . LYS A 1 90 ? -9.495 -0.204 -3.528 1.00 95.50 90 LYS A CA 1
ATOM 691 C C . LYS A 1 90 ? -9.514 -0.802 -2.124 1.00 95.50 90 LYS A C 1
ATOM 693 O O . LYS A 1 90 ? -8.928 -1.858 -1.894 1.00 95.50 90 LYS A O 1
ATOM 698 N N . VAL A 1 91 ? -10.177 -0.116 -1.202 1.00 95.88 91 VAL A N 1
ATOM 699 C CA . VAL A 1 91 ? -10.352 -0.523 0.194 1.00 95.88 91 VAL A CA 1
ATOM 700 C C . VAL A 1 91 ? -11.776 -1.060 0.363 1.00 95.88 91 VAL A C 1
ATOM 702 O O . VAL A 1 91 ? -12.714 -0.335 0.033 1.00 95.88 91 VAL A O 1
ATOM 705 N N . PRO A 1 92 ? -11.968 -2.307 0.827 1.00 96.50 92 PRO A N 1
ATOM 706 C CA . PRO A 1 92 ? -13.299 -2.838 1.108 1.00 96.50 92 PRO A CA 1
ATOM 707 C C . PRO A 1 92 ? -14.044 -1.961 2.119 1.00 96.50 92 PRO A C 1
ATOM 709 O O . PRO A 1 92 ? -13.500 -1.662 3.181 1.00 96.50 92 PRO A O 1
ATOM 712 N N . ALA A 1 93 ? -15.291 -1.593 1.826 1.00 95.06 93 ALA A N 1
ATOM 713 C CA . ALA A 1 93 ? -16.124 -0.795 2.729 1.00 95.06 93 ALA A CA 1
ATOM 714 C C . ALA A 1 93 ? -16.611 -1.605 3.950 1.00 95.06 93 ALA A C 1
ATOM 716 O O . ALA A 1 93 ? -16.959 -1.046 4.991 1.00 95.06 93 ALA A O 1
ATOM 717 N N . SER A 1 94 ? -16.620 -2.938 3.849 1.00 95.44 94 SER A N 1
ATOM 718 C CA . SER A 1 94 ? -17.054 -3.835 4.923 1.00 95.44 94 SER A CA 1
ATOM 719 C C . SER A 1 94 ? -16.300 -5.164 4.928 1.00 95.44 94 SER A C 1
ATOM 721 O O . SER A 1 94 ? -15.892 -5.659 3.880 1.00 95.44 94 SER A O 1
ATOM 723 N N . CYS A 1 95 ? -16.164 -5.755 6.116 1.00 96.06 95 CYS A N 1
ATOM 724 C CA . CYS A 1 95 ? -15.607 -7.085 6.356 1.00 96.06 95 CYS A CA 1
ATOM 725 C C . CYS A 1 95 ? -16.247 -7.641 7.634 1.00 96.06 95 CYS A C 1
ATOM 727 O O . CYS A 1 95 ? -16.218 -6.989 8.686 1.00 96.06 95 CYS A O 1
ATOM 729 N N . HIS A 1 96 ? -16.878 -8.809 7.553 1.00 94.38 96 HIS A N 1
ATOM 730 C CA . HIS A 1 96 ? -17.591 -9.398 8.674 1.00 94.38 96 HIS A CA 1
ATOM 731 C C . HIS A 1 96 ? -16.654 -9.655 9.860 1.00 94.38 96 HIS A C 1
ATOM 733 O O . HIS A 1 96 ? -15.555 -10.188 9.731 1.00 94.38 96 HIS A O 1
ATOM 739 N N . GLY A 1 97 ? -17.104 -9.287 11.061 1.00 93.19 97 GLY A N 1
ATOM 740 C CA . GLY A 1 97 ? -16.308 -9.457 12.276 1.00 93.19 97 GLY A CA 1
ATOM 741 C C . GLY A 1 97 ? -15.173 -8.441 12.437 1.00 93.19 97 GLY A C 1
ATOM 742 O O . GLY A 1 97 ? -14.377 -8.587 13.371 1.00 93.19 97 GLY A O 1
ATOM 743 N N . LEU A 1 98 ? -15.117 -7.409 11.586 1.00 94.19 98 LEU A N 1
ATOM 744 C CA . LEU A 1 98 ? -14.184 -6.296 11.702 1.00 94.19 98 LEU A CA 1
ATOM 745 C C . LEU A 1 98 ? -14.928 -4.951 11.852 1.00 94.19 98 LEU A C 1
ATOM 747 O O . LEU A 1 98 ? -15.857 -4.684 11.091 1.00 94.19 98 LEU A O 1
ATOM 751 N N . PRO A 1 99 ? -14.555 -4.092 12.822 1.00 92.81 99 PRO A N 1
ATOM 752 C CA . PRO A 1 99 ? -15.087 -2.730 12.912 1.00 92.81 99 PRO A CA 1
ATOM 753 C C . PRO A 1 99 ? -14.786 -1.904 11.651 1.00 92.81 99 PRO A C 1
ATOM 755 O O . PRO A 1 99 ? -13.699 -2.024 11.090 1.00 92.81 99 PRO A O 1
ATOM 758 N N . HIS A 1 100 ? -15.710 -1.032 11.238 1.00 91.12 100 HIS A N 1
ATOM 759 C CA . HIS A 1 100 ? -15.554 -0.211 10.026 1.00 91.12 100 HIS A CA 1
ATOM 760 C C . HIS A 1 100 ? -14.324 0.713 10.091 1.00 91.12 100 HIS A C 1
ATOM 762 O O . HIS A 1 100 ? -13.528 0.744 9.158 1.00 91.12 100 HIS A O 1
ATOM 768 N N . GLU A 1 101 ? -14.074 1.329 11.248 1.00 90.12 101 GLU A N 1
ATOM 769 C CA . GLU A 1 101 ? -12.881 2.148 11.522 1.00 90.12 101 GLU A CA 1
ATOM 770 C C . GLU A 1 101 ? -11.542 1.397 11.335 1.00 90.12 101 GLU A C 1
ATOM 772 O O . GLU A 1 101 ? -10.500 2.007 11.113 1.00 90.12 101 GLU A O 1
ATOM 777 N N . GLU A 1 102 ? -11.531 0.061 11.418 1.00 90.62 102 GLU A N 1
ATOM 778 C CA . GLU A 1 102 ? -10.321 -0.742 11.182 1.00 90.62 102 GLU A CA 1
ATOM 779 C C . GLU A 1 102 ? -10.068 -0.980 9.684 1.00 90.62 102 GLU A C 1
ATOM 781 O O . GLU A 1 102 ? -8.938 -1.287 9.298 1.00 90.62 102 GLU A O 1
ATOM 786 N N . LEU A 1 103 ? -11.103 -0.836 8.846 1.00 91.31 103 LEU A N 1
ATOM 787 C CA . LEU A 1 103 ? -10.995 -0.845 7.384 1.00 91.31 103 LEU A CA 1
ATOM 788 C C . LEU A 1 103 ? -10.690 0.544 6.841 1.00 91.31 103 LEU A C 1
ATOM 790 O O . LEU A 1 103 ? -9.875 0.650 5.928 1.00 91.31 103 LEU A O 1
ATOM 794 N N . GLN A 1 104 ? -11.320 1.575 7.412 1.00 91.12 104 GLN A N 1
ATOM 795 C CA . GLN A 1 104 ? -11.195 2.964 6.989 1.00 91.12 104 GLN A CA 1
ATOM 796 C C . GLN A 1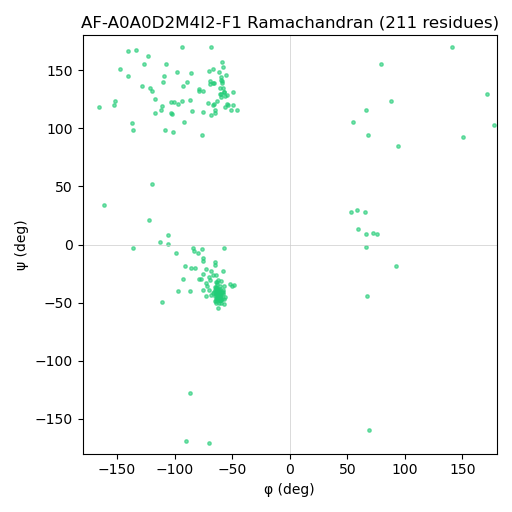 104 ? -10.242 3.735 7.907 1.00 91.12 104 GLN A C 1
ATOM 798 O O . GLN A 1 104 ? -10.653 4.243 8.951 1.00 91.12 104 GLN A O 1
ATOM 803 N N . PRO A 1 105 ? -8.950 3.887 7.542 1.00 86.94 105 PRO A N 1
ATOM 804 C CA . PRO A 1 105 ? -7.958 4.412 8.471 1.00 86.94 105 PRO A CA 1
ATOM 805 C C . PRO A 1 105 ? -8.204 5.872 8.847 1.00 86.94 105 PRO A C 1
ATOM 807 O O . PRO A 1 105 ? -7.778 6.280 9.918 1.00 86.94 105 PRO A O 1
ATOM 810 N N . HIS A 1 106 ? -8.868 6.653 7.990 1.00 89.19 106 HIS A N 1
ATOM 811 C CA . HIS A 1 106 ? -9.183 8.051 8.274 1.00 89.19 106 HIS A CA 1
ATOM 812 C C . HIS A 1 106 ? -10.137 8.181 9.473 1.00 89.19 106 HIS A C 1
ATOM 814 O O . HIS A 1 106 ? -9.876 8.975 10.373 1.00 89.19 106 HIS A O 1
ATOM 820 N N . GLU A 1 107 ? -11.153 7.316 9.566 1.00 89.81 107 GLU A N 1
ATOM 821 C CA . GLU A 1 107 ? -12.097 7.313 10.689 1.00 89.81 107 GLU A CA 1
ATOM 822 C C . GLU A 1 107 ? -11.416 6.988 12.020 1.00 89.81 107 GLU A C 1
ATOM 824 O O . GLU A 1 107 ? -11.724 7.584 13.051 1.00 89.81 107 GLU A O 1
ATOM 829 N N . ALA A 1 108 ? -10.439 6.077 12.005 1.00 87.19 108 ALA A N 1
ATOM 830 C CA . ALA A 1 108 ? -9.722 5.696 13.215 1.00 87.19 108 ALA A CA 1
ATOM 831 C C . ALA A 1 108 ? -8.834 6.817 13.780 1.00 87.19 108 ALA A C 1
ATOM 833 O O . ALA A 1 108 ? -8.460 6.748 14.952 1.00 87.19 108 ALA A O 1
ATOM 834 N N . TRP A 1 109 ? -8.422 7.796 12.966 1.00 89.19 109 TRP A N 1
ATOM 835 C CA . TRP A 1 109 ? -7.512 8.865 13.397 1.00 89.19 109 TRP A CA 1
ATOM 836 C C . TRP A 1 109 ? -8.216 9.961 14.200 1.00 89.19 109 TRP A C 1
ATOM 838 O O . TRP A 1 109 ? -7.575 10.583 15.044 1.00 89.19 109 TRP A O 1
ATOM 848 N N . GLY A 1 110 ? -9.503 10.212 13.941 1.00 84.06 110 GLY A N 1
ATOM 849 C CA . GLY A 1 110 ? -10.281 11.274 14.595 1.00 84.06 110 GLY A CA 1
ATOM 850 C C . GLY A 1 110 ? -9.834 12.712 14.273 1.00 84.06 110 GLY A C 1
ATOM 851 O O . GLY A 1 110 ? -10.457 13.657 14.750 1.00 84.06 110 GLY A O 1
ATOM 852 N N . ASP A 1 111 ? -8.775 12.875 13.476 1.00 88.31 111 ASP A N 1
ATOM 853 C CA . ASP A 1 111 ? -8.245 14.137 12.959 1.00 88.31 111 ASP A CA 1
ATOM 854 C C . ASP A 1 111 ? -7.906 13.952 11.472 1.00 88.31 111 ASP A C 1
ATOM 856 O O . ASP A 1 111 ? -6.860 13.402 11.099 1.00 88.31 111 ASP A O 1
ATOM 860 N N . ASP A 1 112 ? -8.827 14.403 10.622 1.00 88.94 112 ASP A N 1
ATOM 861 C CA . ASP A 1 112 ? -8.736 14.264 9.170 1.00 88.94 112 ASP A CA 1
ATOM 862 C C . ASP A 1 112 ? -7.546 15.032 8.582 1.00 88.94 112 ASP A C 1
ATOM 864 O O . ASP A 1 112 ? -6.955 14.600 7.587 1.00 88.94 112 ASP A O 1
ATOM 868 N N . GLU A 1 113 ? -7.157 16.161 9.182 1.00 88.94 113 GLU A N 1
ATOM 869 C CA . GLU A 1 113 ? -6.030 16.960 8.698 1.00 88.94 113 GLU A CA 1
ATOM 870 C C . GLU A 1 113 ? -4.703 16.264 9.001 1.00 88.94 113 GLU A C 1
ATOM 872 O O . GLU A 1 113 ? -3.846 16.148 8.114 1.00 88.94 113 GLU A O 1
ATOM 877 N N . ALA A 1 114 ? -4.548 15.736 10.218 1.00 87.12 114 ALA A N 1
ATOM 878 C CA . ALA A 1 114 ? -3.373 14.958 10.598 1.00 87.12 114 ALA A CA 1
ATOM 879 C C . ALA A 1 114 ? -3.236 13.682 9.750 1.00 87.12 114 ALA A C 1
ATOM 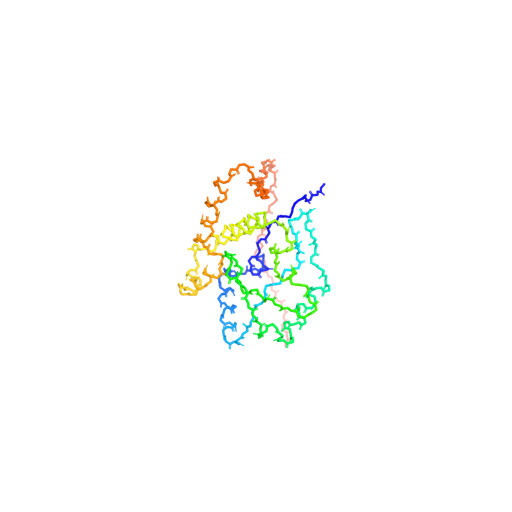881 O O . ALA A 1 114 ? -2.125 13.344 9.306 1.00 87.12 114 ALA A O 1
ATOM 882 N N . TYR A 1 115 ? -4.355 12.998 9.488 1.00 91.31 115 TYR A N 1
ATOM 883 C CA . TYR A 1 115 ? -4.395 11.828 8.613 1.00 91.31 115 TYR A CA 1
ATOM 884 C C . TYR A 1 115 ? -3.976 12.184 7.185 1.00 91.31 115 TYR A C 1
ATOM 886 O O . TYR A 1 115 ? -3.026 11.599 6.655 1.00 91.31 115 TYR A O 1
ATOM 894 N N . ALA A 1 116 ? -4.633 13.171 6.575 1.00 91.31 116 ALA A N 1
ATOM 895 C CA . ALA A 1 116 ? -4.393 13.543 5.187 1.00 91.31 116 ALA A CA 1
ATOM 896 C C . ALA A 1 116 ? -2.969 14.076 4.965 1.00 91.31 116 ALA A C 1
ATOM 898 O O . ALA A 1 116 ? -2.326 13.741 3.965 1.00 91.31 116 ALA A O 1
ATOM 899 N N . GLY A 1 117 ? -2.426 14.830 5.923 1.00 89.75 117 GLY A N 1
ATOM 900 C CA . GLY A 1 117 ? -1.022 15.220 5.900 1.00 89.75 117 GLY A CA 1
ATOM 901 C C . GLY A 1 117 ? -0.091 14.002 5.938 1.00 89.75 117 GLY A C 1
ATOM 902 O O . GLY A 1 117 ? 0.825 13.890 5.121 1.00 89.75 117 GLY A O 1
ATOM 903 N N . THR A 1 118 ? -0.329 13.051 6.848 1.00 89.56 118 THR A N 1
ATOM 904 C CA . THR A 1 118 ? 0.500 11.834 6.952 1.00 89.56 118 THR A CA 1
ATOM 905 C C . THR A 1 118 ? 0.419 10.974 5.690 1.00 89.56 118 THR A C 1
ATOM 907 O O . THR A 1 118 ? 1.445 10.469 5.229 1.00 89.56 118 THR A O 1
ATOM 910 N N . LEU A 1 119 ? -0.770 10.842 5.098 1.00 92.50 119 LEU A N 1
ATOM 911 C CA . LEU A 1 119 ? -0.980 10.150 3.827 1.00 92.50 119 LEU A CA 1
ATOM 912 C C . LEU A 1 119 ? -0.178 10.813 2.695 1.00 92.50 119 LEU A C 1
ATOM 914 O O . LEU A 1 119 ? 0.517 10.122 1.948 1.00 92.50 119 LEU A O 1
ATOM 918 N N . THR A 1 120 ? -0.209 12.148 2.627 1.00 93.31 120 THR A N 1
ATOM 919 C CA . THR A 1 120 ? 0.566 12.955 1.667 1.00 93.31 120 THR A CA 1
ATOM 920 C C . THR A 1 120 ? 2.067 12.735 1.847 1.00 93.31 120 THR A C 1
ATOM 922 O O . THR A 1 120 ? 2.786 12.460 0.884 1.00 93.31 120 THR A O 1
ATOM 925 N N . HIS A 1 121 ? 2.550 12.775 3.091 1.00 90.12 121 HIS A N 1
ATOM 926 C CA . HIS A 1 121 ? 3.954 12.518 3.394 1.00 90.12 121 HIS A CA 1
ATOM 927 C C . HIS A 1 121 ? 4.380 11.103 2.976 1.00 90.12 121 HIS A C 1
ATOM 929 O O . HIS A 1 121 ? 5.414 10.936 2.327 1.00 90.12 121 HIS A O 1
ATOM 935 N N . LEU A 1 122 ? 3.572 10.084 3.286 1.00 92.50 122 LEU A N 1
ATOM 936 C CA . LEU A 1 122 ? 3.850 8.703 2.894 1.00 92.50 122 LEU A CA 1
ATOM 937 C C . LEU A 1 122 ? 3.906 8.551 1.368 1.00 92.50 122 LEU A C 1
ATOM 939 O O . LEU A 1 122 ? 4.832 7.922 0.856 1.00 92.50 122 LEU A O 1
ATOM 943 N N . ALA A 1 123 ? 2.966 9.155 0.639 1.00 94.62 123 ALA A N 1
ATOM 944 C CA . ALA A 1 123 ? 2.960 9.145 -0.822 1.00 94.62 123 ALA A CA 1
ATOM 945 C C . ALA A 1 123 ? 4.250 9.752 -1.405 1.00 94.62 123 ALA A C 1
ATOM 947 O O . ALA A 1 123 ? 4.863 9.152 -2.293 1.00 94.62 123 ALA A O 1
ATOM 948 N N . ARG A 1 124 ? 4.738 10.870 -0.849 1.00 94.44 124 ARG A N 1
ATOM 949 C CA . ARG A 1 124 ? 6.028 11.458 -1.248 1.00 94.44 124 ARG A CA 1
ATOM 950 C C . ARG A 1 124 ? 7.200 10.503 -1.013 1.00 94.44 124 ARG A C 1
ATOM 952 O O . ARG A 1 124 ? 8.043 10.366 -1.899 1.00 94.44 124 ARG A O 1
ATOM 959 N N . LEU A 1 125 ? 7.237 9.795 0.120 1.00 92.62 125 LEU A N 1
ATOM 960 C CA . LEU A 1 125 ? 8.283 8.801 0.396 1.00 92.62 125 LEU A CA 1
ATOM 961 C C . LEU A 1 125 ? 8.280 7.649 -0.618 1.00 92.62 125 LEU A C 1
ATOM 963 O O . LEU A 1 125 ? 9.351 7.219 -1.050 1.00 92.62 125 LEU A O 1
ATOM 967 N N . PHE A 1 126 ? 7.100 7.178 -1.031 1.00 93.75 126 PHE A N 1
ATOM 968 C CA . PHE A 1 126 ? 6.970 6.178 -2.095 1.00 93.75 126 PHE A CA 1
ATOM 969 C C . PHE A 1 126 ? 7.532 6.695 -3.423 1.00 93.75 126 PHE A C 1
ATOM 971 O O . PHE A 1 126 ? 8.367 6.025 -4.034 1.00 93.75 126 PHE A O 1
ATOM 978 N N . VAL A 1 127 ? 7.128 7.898 -3.841 1.00 92.69 127 VAL A N 1
ATOM 979 C CA . VAL A 1 127 ? 7.603 8.526 -5.084 1.00 92.69 127 VAL A CA 1
ATOM 980 C C . VAL A 1 127 ? 9.121 8.704 -5.062 1.00 92.69 127 VAL A C 1
ATOM 982 O O . VAL A 1 127 ? 9.805 8.317 -6.010 1.00 92.69 127 VAL A O 1
ATOM 985 N N . ASP A 1 128 ? 9.671 9.244 -3.975 1.00 92.12 128 ASP A N 1
ATOM 986 C CA . ASP A 1 128 ? 11.109 9.475 -3.839 1.00 92.12 128 ASP A CA 1
ATOM 987 C C . ASP A 1 128 ? 11.908 8.171 -3.817 1.00 92.12 128 ASP A C 1
ATOM 989 O O . ASP A 1 128 ? 12.966 8.087 -4.445 1.00 92.12 128 ASP A O 1
ATOM 993 N N . SER A 1 129 ? 11.388 7.138 -3.150 1.00 90.69 129 SER A N 1
ATOM 994 C CA . SER A 1 129 ? 11.995 5.809 -3.161 1.00 90.69 129 SER A CA 1
ATOM 995 C C . SER A 1 129 ? 12.012 5.204 -4.565 1.00 90.69 129 SER A C 1
ATOM 997 O O . SER A 1 129 ? 13.004 4.585 -4.956 1.00 90.69 129 SER A O 1
ATOM 999 N N . PHE A 1 130 ? 10.948 5.404 -5.345 1.00 91.12 130 PHE A N 1
ATOM 1000 C CA . PHE A 1 130 ? 10.812 4.788 -6.660 1.00 91.12 130 PHE A CA 1
ATOM 1001 C C . PHE A 1 130 ? 11.689 5.445 -7.737 1.00 91.12 130 PHE A C 1
ATOM 1003 O O . PHE A 1 130 ? 12.098 4.772 -8.683 1.00 91.12 130 PHE A O 1
ATOM 1010 N N . LYS A 1 131 ? 12.061 6.727 -7.578 1.00 90.62 131 LYS A N 1
ATOM 1011 C CA . LYS A 1 131 ? 12.897 7.483 -8.540 1.00 90.62 131 LYS A CA 1
ATOM 1012 C C . LYS A 1 131 ? 14.158 6.741 -8.991 1.00 90.62 131 LYS A C 1
ATOM 1014 O O . LYS A 1 131 ? 14.554 6.855 -10.148 1.00 90.62 131 LYS A O 1
ATOM 1019 N N . GLN A 1 132 ? 14.775 5.968 -8.098 1.00 87.50 132 GLN A N 1
ATOM 1020 C CA . GLN A 1 132 ? 15.999 5.218 -8.393 1.00 87.50 132 GLN A CA 1
ATOM 1021 C C . GLN A 1 132 ? 15.814 4.111 -9.449 1.00 87.50 132 GLN A C 1
ATOM 1023 O O . GLN A 1 132 ? 16.803 3.662 -10.018 1.00 87.50 132 GLN A O 1
ATOM 1028 N N . TYR A 1 133 ? 14.576 3.683 -9.719 1.00 87.56 133 TYR A N 1
ATOM 1029 C CA . TYR A 1 133 ? 14.257 2.625 -10.684 1.00 87.56 133 TYR A CA 1
ATOM 1030 C C . TYR A 1 133 ? 13.799 3.160 -12.047 1.00 87.56 133 TYR A C 1
ATOM 1032 O O . TYR A 1 133 ? 13.622 2.368 -12.967 1.00 87.56 133 TYR A O 1
ATOM 1040 N N . LEU A 1 134 ? 13.599 4.479 -12.184 1.00 84.19 134 LEU A N 1
ATOM 1041 C CA . LEU A 1 134 ? 12.994 5.091 -13.375 1.00 84.19 134 LEU A CA 1
ATOM 1042 C C . LEU A 1 134 ? 13.932 5.144 -14.576 1.00 84.19 134 LEU A C 1
ATOM 1044 O O . LEU A 1 134 ? 13.494 4.969 -15.706 1.00 84.19 134 LEU A O 1
ATOM 1048 N N . LYS A 1 135 ? 15.210 5.440 -14.323 1.00 84.25 135 LYS A N 1
ATOM 1049 C CA . LYS A 1 135 ? 16.152 5.879 -15.357 1.00 84.25 135 LYS A CA 1
ATOM 1050 C C . LYS A 1 135 ? 16.293 4.867 -16.499 1.00 84.25 135 LYS A C 1
ATOM 1052 O O . LYS A 1 135 ? 16.306 5.269 -17.654 1.00 84.25 135 LYS A O 1
ATOM 1057 N N . ASP A 1 136 ? 16.333 3.584 -16.148 1.00 83.44 136 ASP A N 1
ATOM 1058 C CA . ASP A 1 136 ? 16.621 2.490 -17.077 1.00 83.44 136 ASP A CA 1
ATOM 1059 C C . ASP A 1 136 ? 15.460 1.462 -17.091 1.00 83.44 136 ASP A C 1
ATOM 1061 O O . ASP A 1 136 ? 15.628 0.299 -17.453 1.00 83.44 136 ASP A O 1
ATOM 1065 N N . ALA A 1 137 ? 14.256 1.868 -16.658 1.00 87.38 137 ALA A N 1
ATOM 1066 C CA . ALA A 1 137 ? 13.088 0.989 -16.546 1.00 87.38 137 ALA A CA 1
ATOM 1067 C C . ALA A 1 137 ? 12.725 0.320 -17.882 1.00 87.38 137 ALA A C 1
ATOM 1069 O O . ALA A 1 137 ? 12.614 -0.908 -17.952 1.00 87.38 137 ALA A O 1
ATOM 1070 N N . ASP A 1 138 ? 12.593 1.122 -18.937 1.00 90.88 138 ASP A N 1
ATOM 1071 C CA . ASP A 1 138 ? 12.181 0.676 -20.271 1.00 90.88 138 ASP A CA 1
ATOM 1072 C C . ASP A 1 138 ? 13.190 -0.296 -20.888 1.00 90.88 138 ASP A C 1
ATOM 1074 O O . ASP A 1 138 ? 12.802 -1.234 -21.583 1.00 90.88 138 ASP A O 1
ATOM 1078 N N . GLU A 1 139 ? 14.482 -0.135 -20.586 1.00 92.62 139 GLU A N 1
ATOM 1079 C CA . GLU A 1 139 ? 15.539 -1.034 -21.063 1.00 92.62 139 GLU A CA 1
ATOM 1080 C C . GLU A 1 139 ? 15.379 -2.456 -20.506 1.00 92.62 139 GLU A C 1
ATOM 1082 O O . GLU A 1 139 ? 15.813 -3.433 -21.121 1.00 92.62 139 GLU A O 1
ATOM 1087 N N . HIS A 1 140 ? 14.743 -2.591 -19.340 1.00 91.38 140 HIS A N 1
ATOM 1088 C CA . HIS A 1 140 ? 14.575 -3.873 -18.667 1.00 91.38 140 HIS A CA 1
ATOM 1089 C C . HIS A 1 140 ? 13.272 -4.593 -19.008 1.00 91.38 140 HIS A C 1
ATOM 1091 O O . HIS A 1 140 ? 13.244 -5.825 -18.930 1.00 91.38 140 HIS A O 1
ATOM 1097 N N . VAL A 1 141 ? 12.200 -3.858 -19.321 1.00 94.25 141 VAL A N 1
ATOM 1098 C CA . VAL A 1 141 ? 10.852 -4.440 -19.466 1.00 94.25 141 VAL A CA 1
ATOM 1099 C C . VAL A 1 141 ? 10.064 -3.944 -20.683 1.00 94.25 141 VAL A C 1
ATOM 1101 O O . VAL A 1 141 ? 8.975 -4.451 -20.938 1.00 94.25 141 VAL A O 1
ATOM 1104 N N . GLY A 1 142 ? 10.605 -3.004 -21.461 1.00 94.50 142 GLY A N 1
ATOM 1105 C CA . GLY A 1 142 ? 9.893 -2.319 -22.539 1.00 94.50 142 GLY A CA 1
ATOM 1106 C C . GLY A 1 142 ? 8.980 -1.199 -22.029 1.00 94.50 142 GLY A C 1
ATOM 1107 O O . GLY A 1 142 ? 8.530 -1.216 -20.884 1.00 94.50 142 GLY A O 1
ATOM 1108 N N . ALA A 1 143 ? 8.696 -0.227 -22.900 1.00 93.75 143 ALA A N 1
ATOM 1109 C CA . ALA A 1 143 ? 7.983 1.002 -22.543 1.00 93.75 143 ALA A CA 1
ATOM 1110 C C . ALA A 1 143 ? 6.575 0.750 -21.971 1.00 93.75 143 ALA A C 1
ATOM 1112 O O . ALA A 1 143 ? 6.213 1.330 -20.952 1.00 93.75 143 ALA A O 1
ATOM 1113 N N . ASP A 1 144 ? 5.797 -0.158 -22.569 1.00 94.50 144 ASP A N 1
ATOM 1114 C CA . ASP A 1 144 ? 4.417 -0.416 -22.132 1.00 94.50 144 ASP A CA 1
ATOM 1115 C C . ASP A 1 144 ? 4.362 -1.010 -20.717 1.00 94.50 144 ASP A C 1
ATOM 1117 O O . ASP A 1 144 ? 3.573 -0.580 -19.875 1.00 94.50 144 ASP A O 1
ATOM 1121 N N . MET A 1 145 ? 5.230 -1.986 -20.429 1.00 95.38 145 MET A N 1
ATOM 1122 C CA . MET A 1 145 ? 5.301 -2.618 -19.110 1.00 95.38 145 MET A CA 1
ATOM 1123 C C . MET A 1 145 ? 5.866 -1.658 -18.064 1.00 95.38 145 MET A C 1
ATOM 1125 O O . MET A 1 145 ? 5.389 -1.629 -16.930 1.00 95.38 145 MET A O 1
ATOM 1129 N N . ALA A 1 146 ? 6.863 -0.853 -18.435 1.00 93.50 146 ALA A N 1
ATOM 1130 C CA . ALA A 1 146 ? 7.370 0.186 -17.557 1.00 93.50 146 ALA A CA 1
ATOM 1131 C C . ALA A 1 146 ? 6.255 1.176 -17.208 1.00 93.50 146 ALA A C 1
ATOM 1133 O O . ALA A 1 146 ? 5.985 1.378 -16.027 1.00 93.50 146 ALA A O 1
ATOM 1134 N N . GLN A 1 147 ? 5.524 1.693 -18.197 1.00 91.81 147 GLN A N 1
ATOM 1135 C CA . GLN A 1 147 ? 4.410 2.610 -17.970 1.00 91.81 147 GLN A CA 1
ATOM 1136 C C . GLN A 1 147 ? 3.310 1.997 -17.088 1.00 91.81 147 GLN A C 1
ATOM 1138 O O . GLN A 1 147 ? 2.799 2.670 -16.188 1.00 91.81 147 GLN A O 1
ATOM 1143 N N . LEU A 1 148 ? 2.971 0.719 -17.292 1.00 92.56 148 LEU A N 1
ATOM 1144 C CA . LEU A 1 148 ? 2.027 -0.006 -16.435 1.00 92.56 148 LEU A CA 1
ATOM 1145 C C . LEU A 1 148 ? 2.492 -0.035 -14.971 1.00 92.56 148 LEU A C 1
ATOM 1147 O O . LEU A 1 148 ? 1.714 0.254 -14.066 1.00 92.56 148 LEU A O 1
ATOM 1151 N N . ILE A 1 149 ? 3.762 -0.361 -14.726 1.00 92.12 149 ILE A N 1
ATOM 1152 C CA . ILE A 1 149 ? 4.319 -0.408 -13.368 1.00 92.12 149 ILE A CA 1
ATOM 1153 C C . ILE A 1 149 ? 4.365 0.997 -12.746 1.00 92.12 149 ILE A C 1
ATOM 1155 O O . ILE A 1 149 ? 4.028 1.161 -11.574 1.00 92.12 149 ILE A O 1
ATOM 1159 N N . LEU A 1 150 ? 4.755 2.014 -13.519 1.00 86.88 150 LEU A N 1
ATOM 1160 C CA . LEU A 1 150 ? 4.896 3.395 -13.046 1.00 86.88 150 LEU A CA 1
ATOM 1161 C C . LEU A 1 150 ? 3.570 4.020 -12.624 1.00 86.88 150 LEU A C 1
ATOM 1163 O O . LEU A 1 150 ? 3.517 4.769 -11.650 1.00 86.88 150 LEU A O 1
ATOM 1167 N N . THR A 1 151 ? 2.501 3.694 -13.339 1.00 89.19 151 THR A N 1
ATOM 1168 C CA . THR A 1 151 ? 1.155 4.211 -13.066 1.00 89.19 151 THR A CA 1
ATOM 1169 C C . THR A 1 151 ? 0.449 3.484 -11.918 1.00 89.19 151 THR A C 1
ATOM 1171 O O . THR A 1 151 ? -0.605 3.936 -11.485 1.00 89.19 151 THR A O 1
ATOM 1174 N N . GLY A 1 152 ? 1.029 2.399 -11.386 1.00 91.00 152 GLY A N 1
ATOM 1175 C CA . GLY A 1 152 ? 0.493 1.667 -10.232 1.00 91.00 152 GLY A CA 1
ATOM 1176 C C . GLY A 1 152 ? 0.849 2.257 -8.860 1.00 91.00 152 GLY A C 1
ATOM 1177 O O . GLY A 1 152 ? 0.400 1.734 -7.841 1.00 91.00 152 GLY A O 1
ATOM 1178 N N . GLY A 1 153 ? 1.693 3.293 -8.811 1.00 91.94 153 GLY A N 1
ATOM 1179 C CA . GLY A 1 153 ? 2.059 4.003 -7.582 1.00 91.94 153 GLY A CA 1
ATOM 1180 C C . GLY A 1 153 ? 1.135 5.186 -7.262 1.00 91.94 153 GLY A C 1
ATOM 1181 O O . GLY A 1 153 ? 0.103 5.359 -7.908 1.00 91.94 153 GLY A O 1
ATOM 1182 N N . PRO A 1 154 ? 1.509 6.032 -6.282 1.00 94.69 154 PRO A N 1
ATOM 1183 C CA . PRO A 1 154 ? 0.743 7.232 -5.980 1.00 94.69 154 PRO A CA 1
ATOM 1184 C C . PRO A 1 154 ? 0.624 8.195 -7.171 1.00 94.69 154 PRO A C 1
ATOM 1186 O O . PRO A 1 154 ? 1.602 8.423 -7.888 1.00 94.69 154 PRO A O 1
ATOM 1189 N N . SER A 1 155 ? -0.546 8.814 -7.338 1.00 93.69 155 SER A N 1
ATOM 1190 C CA . SER A 1 155 ? -0.807 9.844 -8.343 1.00 93.69 155 SER A CA 1
ATOM 1191 C C . SER A 1 155 ? 0.033 11.090 -8.067 1.00 93.69 155 SER A C 1
ATOM 1193 O O . SER A 1 155 ? -0.143 11.769 -7.055 1.00 93.69 155 SER A O 1
ATOM 1195 N N . LEU A 1 156 ? 0.952 11.407 -8.984 1.00 89.62 156 LEU A N 1
ATOM 1196 C CA . LEU A 1 156 ? 1.824 12.579 -8.860 1.00 89.62 156 LEU A CA 1
ATOM 1197 C C . LEU A 1 156 ? 1.039 13.890 -8.898 1.00 89.62 156 LEU A C 1
ATOM 1199 O O . LEU A 1 156 ? 1.346 14.793 -8.128 1.00 89.62 156 LEU A O 1
ATOM 1203 N N . ALA A 1 157 ? 0.015 13.975 -9.750 1.00 91.75 157 ALA A N 1
ATOM 1204 C CA . ALA A 1 157 ? -0.823 15.166 -9.855 1.00 91.75 157 ALA A CA 1
ATOM 1205 C C . ALA A 1 157 ? -1.592 15.418 -8.548 1.00 91.75 157 ALA A C 1
ATOM 1207 O O . ALA A 1 157 ? -1.526 16.513 -7.995 1.00 91.75 157 ALA A O 1
ATOM 1208 N N . GLU A 1 158 ? -2.244 14.385 -8.003 1.00 92.25 158 GLU A N 1
ATOM 1209 C CA . GLU A 1 158 ? -2.968 14.506 -6.730 1.00 92.25 158 GLU A CA 1
ATOM 1210 C C . GLU A 1 158 ? -2.015 14.811 -5.566 1.00 92.25 158 GLU A C 1
ATOM 1212 O O . GLU A 1 158 ? -2.352 15.585 -4.670 1.00 92.25 158 GLU A O 1
ATOM 1217 N N . LEU A 1 159 ? -0.805 14.237 -5.583 1.00 91.56 159 LEU A N 1
ATOM 1218 C CA . LEU A 1 159 ? 0.220 14.510 -4.578 1.00 91.56 159 LEU A CA 1
ATOM 1219 C C . LEU A 1 159 ? 0.676 15.974 -4.614 1.00 91.56 159 LEU A C 1
ATOM 1221 O O . LEU A 1 159 ? 0.771 16.604 -3.563 1.00 91.56 159 LEU A O 1
ATOM 1225 N N . GLU A 1 160 ? 0.955 16.523 -5.796 1.00 91.56 160 GLU A N 1
ATOM 1226 C CA . GLU A 1 160 ? 1.368 17.924 -5.949 1.00 91.56 160 GLU A CA 1
ATOM 1227 C C . GLU A 1 160 ? 0.270 18.895 -5.493 1.00 91.56 160 GLU A C 1
ATOM 1229 O O . GLU A 1 160 ? 0.555 19.879 -4.804 1.00 91.56 160 GLU A O 1
ATOM 1234 N N . GLU A 1 161 ? -0.993 18.599 -5.808 1.00 90.81 161 GLU A N 1
ATOM 1235 C CA . GLU A 1 161 ? -2.143 19.369 -5.327 1.00 90.81 161 GLU A CA 1
ATOM 1236 C C . GLU A 1 161 ? -2.287 19.304 -3.800 1.00 90.81 161 GLU A C 1
ATOM 1238 O O . GLU A 1 161 ? -2.464 20.340 -3.144 1.00 90.81 161 GLU A O 1
ATOM 1243 N N . ALA A 1 162 ? -2.168 18.106 -3.219 1.00 88.06 162 ALA A N 1
ATOM 1244 C CA . ALA A 1 162 ? -2.220 17.906 -1.775 1.00 88.06 162 ALA A CA 1
ATOM 1245 C C . ALA A 1 162 ? -1.090 18.666 -1.067 1.00 88.06 162 ALA A C 1
ATOM 1247 O O . ALA A 1 162 ? -1.337 19.427 -0.130 1.00 88.06 162 ALA A O 1
ATOM 1248 N N . GLU A 1 163 ? 0.147 18.552 -1.544 1.00 88.06 163 GLU A N 1
ATOM 1249 C CA . GLU A 1 163 ? 1.276 19.295 -0.982 1.00 88.06 163 GLU A CA 1
ATOM 1250 C C . GLU A 1 163 ? 1.103 20.809 -1.106 1.00 88.06 163 GLU A C 1
ATOM 1252 O O . GLU A 1 163 ? 1.381 21.534 -0.150 1.00 88.06 163 GLU A O 1
ATOM 1257 N N . ALA A 1 164 ? 0.596 21.305 -2.237 1.00 87.38 164 ALA A N 1
ATOM 1258 C CA . ALA A 1 164 ? 0.319 22.728 -2.412 1.00 87.38 164 ALA A CA 1
ATOM 1259 C C . ALA A 1 164 ? -0.759 23.236 -1.440 1.00 87.38 164 ALA A C 1
ATOM 1261 O O . ALA A 1 164 ? -0.682 24.383 -0.984 1.00 87.38 164 ALA A O 1
ATOM 1262 N N . LYS A 1 165 ? -1.755 22.406 -1.106 1.00 83.38 165 LYS A N 1
ATOM 1263 C CA . LYS A 1 165 ? -2.766 22.711 -0.083 1.00 83.38 165 LYS A CA 1
ATOM 1264 C C . LYS A 1 165 ? -2.123 22.835 1.302 1.00 83.38 165 LYS A C 1
ATOM 1266 O O . LYS A 1 165 ? -2.332 23.848 1.968 1.00 83.38 165 LYS A O 1
ATOM 1271 N N . TYR A 1 166 ? -1.309 21.862 1.713 1.00 72.38 166 TYR A N 1
ATOM 1272 C CA . TYR A 1 166 ? -0.721 21.839 3.060 1.00 72.38 166 TYR A CA 1
ATOM 1273 C C . TYR A 1 166 ? 0.458 22.806 3.237 1.00 72.38 166 TYR A C 1
ATOM 1275 O O . TYR A 1 166 ? 0.622 23.372 4.315 1.00 72.38 166 TYR A O 1
ATOM 1283 N N . ALA A 1 167 ? 1.220 23.107 2.182 1.00 71.62 167 ALA A N 1
ATOM 1284 C CA . ALA A 1 167 ? 2.267 24.132 2.221 1.00 71.62 167 ALA A CA 1
ATOM 1285 C C . ALA A 1 167 ? 1.704 25.537 2.510 1.00 71.62 167 ALA A C 1
ATOM 1287 O O . ALA A 1 167 ? 2.370 26.364 3.133 1.00 71.62 167 ALA A O 1
ATOM 1288 N N . LYS A 1 168 ? 0.460 25.809 2.093 1.00 61.12 168 LYS A N 1
ATOM 1289 C CA . LYS A 1 168 ? -0.236 27.080 2.357 1.00 61.12 168 LYS A CA 1
ATOM 1290 C C . LYS A 1 168 ? -0.745 27.212 3.798 1.00 61.12 168 LYS A C 1
ATOM 1292 O O . LYS A 1 168 ? -1.065 28.326 4.202 1.00 61.12 168 LYS A O 1
ATOM 1297 N N . MET A 1 169 ? -0.798 26.124 4.575 1.00 58.03 169 MET A N 1
ATOM 1298 C CA . MET A 1 169 ? -1.230 26.141 5.984 1.00 58.03 169 MET A CA 1
ATOM 1299 C C . MET A 1 169 ? -0.103 26.528 6.970 1.00 58.03 169 MET A C 1
ATOM 1301 O O . MET A 1 169 ? -0.370 26.708 8.156 1.00 58.03 169 MET A O 1
ATOM 1305 N N . GLY A 1 170 ? 1.135 26.744 6.498 1.00 54.28 170 GLY A N 1
ATOM 1306 C CA . GLY A 1 170 ? 2.253 27.265 7.304 1.00 54.28 170 GLY A CA 1
ATOM 1307 C C . GLY A 1 170 ? 2.781 26.305 8.387 1.00 54.28 170 GLY A C 1
ATOM 1308 O O . GLY A 1 170 ? 2.553 25.100 8.326 1.00 54.28 170 GLY A O 1
ATOM 1309 N N . ASP A 1 171 ? 3.484 26.849 9.394 1.00 44.78 171 ASP A N 1
ATOM 1310 C CA . ASP A 1 171 ? 4.160 26.131 10.506 1.00 44.78 171 ASP A CA 1
ATOM 1311 C C . ASP A 1 171 ? 3.254 25.217 11.370 1.00 44.78 171 ASP A C 1
ATOM 1313 O O . ASP A 1 171 ? 3.744 24.544 12.280 1.00 44.78 171 ASP A O 1
ATOM 1317 N N . ALA A 1 172 ? 1.942 25.178 11.109 1.00 47.19 172 ALA A N 1
ATOM 1318 C CA . ALA A 1 172 ? 0.979 24.318 11.795 1.00 47.19 172 ALA A CA 1
ATOM 1319 C C . ALA A 1 172 ? 1.141 22.829 11.436 1.00 47.19 172 ALA A C 1
ATOM 1321 O O . ALA A 1 172 ? 0.855 21.968 12.267 1.00 47.19 172 ALA A O 1
ATOM 1322 N N . TYR A 1 173 ? 1.650 22.516 10.238 1.00 45.38 173 TYR A N 1
ATOM 1323 C CA . TYR A 1 173 ? 1.898 21.142 9.805 1.00 45.38 173 TYR A CA 1
ATOM 1324 C C . TYR A 1 173 ? 3.403 20.845 9.766 1.00 45.38 173 TYR A C 1
ATOM 1326 O O . TYR A 1 173 ? 4.106 21.173 8.809 1.00 45.38 173 TYR A O 1
ATOM 1334 N N . LYS A 1 174 ? 3.915 20.194 10.818 1.00 50.38 174 LYS A N 1
ATOM 1335 C CA . LYS A 1 174 ? 5.217 19.517 10.767 1.00 50.38 174 LYS A CA 1
ATOM 1336 C C . LYS A 1 174 ? 4.974 18.065 10.355 1.00 50.38 174 LYS A C 1
ATOM 1338 O O . LYS A 1 174 ? 4.513 17.300 11.204 1.00 50.38 174 LYS A O 1
ATOM 1343 N N . PRO A 1 175 ? 5.275 17.652 9.107 1.00 48.97 175 PRO A N 1
ATOM 1344 C CA . PRO A 1 175 ? 5.306 16.228 8.800 1.00 48.97 175 PRO A CA 1
ATOM 1345 C C . PRO A 1 175 ? 6.282 15.547 9.772 1.00 48.97 175 PRO A C 1
ATOM 1347 O O . PRO A 1 175 ? 7.276 16.184 10.152 1.00 48.97 175 PRO A O 1
ATOM 1350 N N . PRO A 1 176 ? 6.032 14.293 10.196 1.00 48.44 176 PRO A N 1
ATOM 1351 C CA . PRO A 1 176 ? 7.010 13.552 10.986 1.00 48.44 176 PRO A CA 1
ATOM 1352 C C . PRO A 1 176 ? 8.350 13.613 10.244 1.00 48.44 176 PRO A C 1
ATOM 1354 O O . PRO A 1 176 ? 8.454 13.215 9.084 1.00 48.44 176 PRO A O 1
ATOM 1357 N N . MET A 1 177 ? 9.348 14.257 10.857 1.00 40.31 177 MET A N 1
ATOM 1358 C CA . MET A 1 177 ? 10.602 14.567 10.179 1.00 40.31 177 MET A CA 1
ATOM 1359 C C . MET A 1 177 ? 11.302 13.251 9.853 1.00 40.31 177 MET A C 1
ATOM 1361 O O . MET A 1 177 ? 11.790 12.574 10.753 1.00 40.31 177 MET A O 1
ATOM 1365 N N . THR A 1 178 ? 11.443 12.903 8.573 1.00 42.84 178 THR A N 1
ATOM 1366 C CA . THR A 1 178 ? 12.369 11.828 8.201 1.00 42.84 178 THR A CA 1
ATOM 1367 C C . THR A 1 178 ? 13.764 12.171 8.726 1.00 42.84 178 THR A C 1
ATOM 1369 O O . THR A 1 178 ? 14.261 13.270 8.431 1.00 42.84 178 THR A O 1
ATOM 1372 N N . PRO A 1 179 ? 14.434 11.277 9.475 1.00 36.69 179 PRO A N 1
ATOM 1373 C CA . PRO A 1 179 ? 15.794 11.533 9.902 1.00 36.69 179 PRO A CA 1
ATOM 1374 C C . PRO A 1 179 ? 16.671 11.712 8.662 1.00 36.69 179 PRO A C 1
ATOM 1376 O O . PRO A 1 179 ? 16.706 10.878 7.758 1.00 36.69 179 PRO A O 1
ATOM 1379 N N . ARG A 1 180 ? 17.405 12.828 8.610 1.00 37.94 180 ARG A N 1
ATOM 1380 C CA . ARG A 1 180 ? 18.454 13.025 7.607 1.00 37.94 180 ARG A CA 1
ATOM 1381 C C . ARG A 1 180 ? 19.408 11.833 7.683 1.00 37.94 180 ARG A C 1
ATOM 1383 O O . ARG A 1 180 ? 20.045 11.639 8.721 1.00 37.94 180 ARG A O 1
ATOM 1390 N N . ARG A 1 181 ? 19.559 11.083 6.583 1.00 41.47 181 ARG A N 1
ATOM 1391 C CA . ARG A 1 181 ? 20.657 10.118 6.418 1.00 41.47 181 ARG A CA 1
ATOM 1392 C C . ARG A 1 181 ? 21.951 10.796 6.864 1.00 41.47 181 ARG A C 1
ATOM 1394 O O . ARG A 1 181 ? 22.382 11.781 6.261 1.00 41.47 181 ARG A O 1
ATOM 1401 N N . ARG A 1 182 ? 22.575 10.293 7.934 1.00 33.22 182 ARG A N 1
ATOM 1402 C CA . ARG A 1 182 ? 23.929 10.726 8.290 1.00 33.22 182 ARG A CA 1
ATOM 1403 C C . ARG A 1 182 ? 24.840 10.373 7.111 1.00 33.22 182 ARG A C 1
ATOM 1405 O O . ARG A 1 182 ? 24.815 9.217 6.686 1.00 33.22 182 ARG A O 1
ATOM 1412 N N . PRO A 1 183 ? 25.656 11.307 6.591 1.00 36.78 183 PRO A N 1
ATOM 1413 C CA . PRO A 1 183 ? 26.719 10.918 5.682 1.00 36.78 183 PRO A CA 1
ATOM 1414 C C . PRO A 1 183 ? 27.610 9.918 6.421 1.00 36.78 183 PRO A C 1
ATOM 1416 O O . PRO A 1 183 ? 27.925 10.117 7.601 1.00 36.78 183 PRO A O 1
ATOM 1419 N N . ALA A 1 184 ? 27.965 8.821 5.749 1.00 42.47 184 ALA A N 1
ATOM 1420 C CA . ALA A 1 184 ? 28.896 7.841 6.284 1.00 42.47 184 ALA A CA 1
ATOM 1421 C C . ALA A 1 184 ? 30.138 8.588 6.791 1.00 42.47 184 ALA A C 1
ATOM 1423 O O . ALA A 1 184 ? 30.779 9.324 6.037 1.00 42.47 184 ALA A O 1
ATOM 1424 N N . LYS A 1 185 ? 30.439 8.464 8.090 1.00 38.16 185 LYS A N 1
ATOM 1425 C CA . LYS A 1 185 ? 31.662 9.038 8.656 1.00 38.16 185 LYS A CA 1
ATOM 1426 C C . LYS A 1 185 ? 32.837 8.468 7.871 1.00 38.16 185 LYS A C 1
ATOM 1428 O O . LYS A 1 185 ? 33.043 7.258 7.861 1.00 38.16 185 LYS A O 1
ATOM 1433 N N . GLY A 1 186 ? 33.586 9.355 7.222 1.00 34.59 186 GLY A N 1
ATOM 1434 C CA . GLY A 1 186 ? 34.810 9.008 6.525 1.00 34.59 186 GLY A CA 1
ATOM 1435 C C . GLY A 1 186 ? 35.774 8.290 7.462 1.00 34.59 186 GLY A C 1
ATOM 1436 O O . GLY A 1 186 ? 36.202 8.848 8.471 1.00 34.59 186 GLY A O 1
ATOM 1437 N N . ALA A 1 187 ? 36.140 7.064 7.105 1.00 38.44 187 ALA A N 1
ATOM 1438 C CA . ALA A 1 187 ? 37.356 6.447 7.596 1.00 38.44 187 ALA A CA 1
ATOM 1439 C C . ALA A 1 187 ? 38.526 7.077 6.825 1.00 38.44 187 ALA A C 1
ATOM 1441 O O . ALA A 1 187 ? 38.842 6.673 5.708 1.00 38.44 187 ALA A O 1
ATOM 1442 N N . ARG A 1 188 ? 39.140 8.120 7.394 1.00 34.88 188 ARG A N 1
ATOM 1443 C CA . ARG A 1 188 ? 40.491 8.536 7.004 1.00 34.88 188 ARG A CA 1
ATOM 1444 C C . ARG A 1 188 ? 41.491 7.867 7.943 1.00 34.88 188 ARG A C 1
ATOM 1446 O O . ARG A 1 188 ? 41.437 8.101 9.143 1.00 34.88 188 ARG A O 1
ATOM 1453 N N . GLY A 1 189 ? 42.429 7.129 7.352 1.00 31.14 189 GLY A N 1
ATOM 1454 C CA . GLY A 1 189 ? 43.800 7.013 7.848 1.00 31.14 189 GLY A CA 1
ATOM 1455 C C . GLY A 1 189 ? 44.115 5.840 8.773 1.00 31.14 189 GLY A C 1
ATOM 1456 O O . GLY A 1 189 ? 44.221 6.019 9.978 1.00 31.14 189 GLY A O 1
ATOM 1457 N N . ALA A 1 190 ? 44.426 4.684 8.190 1.00 33.12 190 ALA A N 1
ATOM 1458 C CA . ALA A 1 190 ? 45.484 3.819 8.709 1.00 33.12 190 ALA A CA 1
ATOM 1459 C C . ALA A 1 190 ? 46.292 3.325 7.504 1.00 33.12 190 ALA A C 1
ATOM 1461 O O . ALA A 1 190 ? 45.811 2.537 6.692 1.00 33.12 190 ALA A O 1
ATOM 1462 N N . ALA A 1 191 ? 47.478 3.899 7.331 1.00 33.88 191 ALA A N 1
ATOM 1463 C CA . ALA A 1 191 ? 48.409 3.539 6.280 1.00 33.88 191 ALA A CA 1
ATOM 1464 C C . ALA A 1 191 ? 49.283 2.353 6.725 1.00 33.88 191 ALA A C 1
ATOM 1466 O O . ALA A 1 191 ? 49.646 2.251 7.892 1.00 33.88 191 ALA A O 1
ATOM 1467 N N . HIS A 1 192 ? 49.654 1.534 5.738 1.00 34.91 192 HIS A N 1
ATOM 1468 C CA . HIS A 1 192 ? 50.787 0.602 5.703 1.00 34.91 192 HIS A CA 1
ATOM 1469 C C . HIS A 1 192 ? 50.771 -0.630 6.627 1.00 34.91 192 HIS A C 1
ATOM 1471 O O . HIS A 1 192 ? 51.326 -0.625 7.716 1.00 34.91 192 HIS A O 1
ATOM 1477 N N . HIS A 1 193 ? 50.299 -1.755 6.082 1.00 31.59 193 HIS A N 1
ATOM 1478 C CA . HIS A 1 193 ? 51.183 -2.887 5.767 1.00 31.59 193 HIS A CA 1
ATOM 1479 C C . HIS A 1 193 ? 50.459 -3.883 4.848 1.00 31.59 193 HIS A C 1
ATOM 1481 O O . HIS A 1 193 ? 49.433 -4.449 5.208 1.00 31.59 193 HIS A O 1
ATOM 1487 N N . ALA A 1 194 ? 50.992 -4.079 3.642 1.00 34.09 194 ALA A N 1
ATOM 1488 C CA . ALA A 1 194 ? 50.576 -5.147 2.741 1.00 34.09 194 ALA A CA 1
ATOM 1489 C C . ALA A 1 194 ? 51.225 -6.473 3.176 1.00 34.09 194 ALA A C 1
ATOM 1491 O O . ALA A 1 194 ? 52.446 -6.491 3.354 1.00 34.09 194 ALA A O 1
ATOM 1492 N N . PRO A 1 195 ? 50.481 -7.586 3.287 1.00 37.09 195 PRO A N 1
ATOM 1493 C CA . PRO A 1 195 ? 51.050 -8.913 3.149 1.00 37.09 195 PRO A CA 1
ATOM 1494 C C . PRO A 1 195 ? 50.939 -9.380 1.691 1.00 37.09 195 PRO A C 1
ATOM 1496 O O . PRO A 1 195 ? 49.936 -9.172 1.009 1.00 37.09 195 PRO A O 1
ATOM 1499 N N . ALA A 1 196 ? 52.041 -9.958 1.225 1.00 32.81 196 ALA A N 1
ATOM 1500 C CA . ALA A 1 196 ? 52.326 -10.344 -0.145 1.00 32.81 196 ALA A CA 1
ATOM 1501 C C . ALA A 1 196 ? 51.362 -11.397 -0.717 1.00 32.81 196 ALA A C 1
ATOM 1503 O O . ALA A 1 196 ? 50.881 -12.286 -0.018 1.00 32.81 196 ALA A O 1
ATOM 1504 N N . ALA A 1 197 ? 51.148 -11.304 -2.031 1.00 35.22 197 ALA A N 1
ATOM 1505 C CA . ALA A 1 197 ? 50.490 -12.318 -2.841 1.00 35.22 197 ALA A CA 1
ATOM 1506 C C . ALA A 1 197 ? 51.235 -13.669 -2.762 1.00 35.22 197 ALA A C 1
ATOM 1508 O O . ALA A 1 197 ? 52.469 -13.678 -2.813 1.00 35.22 197 ALA A O 1
ATOM 1509 N N . PRO A 1 198 ? 50.532 -14.814 -2.697 1.00 35.88 198 PRO A N 1
ATOM 1510 C CA . PRO A 1 198 ? 51.168 -16.110 -2.869 1.00 35.88 198 PRO A CA 1
ATOM 1511 C C . PRO A 1 198 ? 51.579 -16.287 -4.336 1.00 35.88 198 PRO A C 1
ATOM 1513 O O . PRO A 1 198 ? 50.765 -16.185 -5.254 1.00 35.88 198 PRO A O 1
ATOM 1516 N N . GLN A 1 199 ? 52.877 -16.511 -4.536 1.00 32.34 199 GLN A N 1
ATOM 1517 C CA . GLN A 1 199 ? 53.491 -16.758 -5.833 1.00 32.34 199 GLN A CA 1
ATOM 1518 C C . GLN A 1 199 ? 53.005 -18.083 -6.426 1.00 32.34 199 GLN A C 1
ATOM 1520 O O . GLN A 1 199 ? 52.897 -19.100 -5.741 1.00 32.34 199 GLN A O 1
ATOM 1525 N N . ALA A 1 200 ? 52.751 -18.041 -7.731 1.00 31.28 200 ALA A N 1
ATOM 1526 C CA . ALA A 1 200 ? 52.531 -19.199 -8.572 1.00 31.28 200 ALA A CA 1
ATOM 1527 C C . ALA A 1 200 ? 53.757 -20.125 -8.544 1.00 31.28 200 ALA A C 1
ATOM 1529 O O . ALA A 1 200 ? 54.881 -19.689 -8.788 1.00 31.28 200 ALA A O 1
ATOM 1530 N N . VAL A 1 201 ? 53.522 -21.410 -8.286 1.00 34.19 201 VAL A N 1
ATOM 1531 C CA . VAL A 1 201 ? 54.505 -22.477 -8.480 1.00 34.19 201 VAL A CA 1
ATOM 1532 C C . VAL A 1 201 ? 54.179 -23.169 -9.800 1.00 34.19 201 VAL A C 1
ATOM 1534 O O . VAL A 1 201 ? 53.072 -23.666 -9.993 1.00 34.19 201 VAL A O 1
ATOM 1537 N N . ALA A 1 202 ? 55.152 -23.201 -10.702 1.00 34.03 202 ALA A N 1
ATOM 1538 C CA . ALA A 1 202 ? 55.185 -24.057 -11.884 1.00 34.03 202 ALA A CA 1
ATOM 1539 C C . ALA A 1 202 ? 56.587 -24.707 -11.964 1.00 34.03 202 ALA A C 1
ATOM 1541 O O . ALA A 1 202 ? 57.489 -24.308 -11.227 1.00 34.03 202 ALA A O 1
ATOM 1542 N N . PRO A 1 203 ? 56.799 -25.721 -12.813 1.00 40.34 203 PRO A N 1
ATOM 1543 C CA . PRO A 1 203 ? 56.589 -27.123 -12.488 1.00 40.34 203 PRO A CA 1
ATOM 1544 C C . PRO A 1 203 ? 57.925 -27.881 -12.374 1.00 40.34 203 PRO A C 1
ATOM 1546 O O . PRO A 1 203 ? 58.862 -27.637 -13.130 1.00 40.34 203 PRO A O 1
ATOM 1549 N N . GLY A 1 204 ? 58.000 -28.844 -11.454 1.00 32.31 204 GLY A N 1
ATOM 1550 C CA . GLY A 1 204 ? 59.102 -29.805 -11.371 1.00 32.31 204 GLY A CA 1
ATOM 1551 C C . GLY A 1 204 ? 58.673 -31.153 -11.939 1.00 32.31 204 GLY A C 1
ATOM 1552 O O . GLY A 1 204 ? 57.794 -31.803 -11.381 1.00 32.31 204 GLY A O 1
ATOM 1553 N N . GLY A 1 205 ? 59.270 -31.545 -13.064 1.00 29.66 205 GLY A N 1
ATOM 1554 C 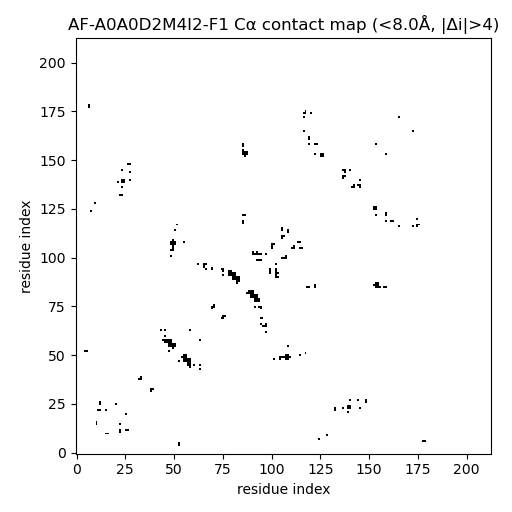CA . GLY A 1 205 ? 59.094 -32.859 -13.677 1.00 29.66 205 GLY A CA 1
ATOM 1555 C C . GLY A 1 205 ? 59.753 -33.982 -12.871 1.00 29.66 205 GLY A C 1
ATOM 1556 O O . GLY A 1 205 ? 60.776 -33.782 -12.220 1.00 29.66 205 GLY A O 1
ATOM 1557 N N . GLY A 1 206 ? 59.166 -35.175 -12.950 1.00 29.22 206 GLY A N 1
ATOM 1558 C CA . GLY A 1 206 ? 59.676 -36.391 -12.318 1.00 29.22 206 GLY A CA 1
ATOM 1559 C C . GLY A 1 206 ? 58.733 -37.569 -12.543 1.00 29.22 206 GLY A C 1
ATOM 1560 O O . GLY A 1 206 ? 57.673 -37.650 -11.944 1.00 29.22 206 GLY A O 1
ATOM 1561 N N . SER A 1 207 ? 59.133 -38.429 -13.468 1.00 32.03 207 SER A N 1
ATOM 1562 C CA . SER A 1 207 ? 58.462 -39.571 -14.095 1.00 32.03 207 SER A CA 1
ATOM 1563 C C . SER A 1 207 ? 57.958 -40.723 -13.205 1.00 32.03 207 SER A C 1
ATOM 1565 O O . SER A 1 207 ? 58.602 -41.079 -12.224 1.00 32.03 207 SER A O 1
ATOM 1567 N N . ASN A 1 208 ? 56.976 -41.428 -13.792 1.00 32.28 208 ASN A N 1
ATOM 1568 C CA . ASN A 1 208 ? 56.704 -42.879 -13.797 1.00 32.28 208 ASN A CA 1
ATOM 1569 C C . ASN A 1 208 ? 55.854 -43.531 -12.692 1.00 32.28 208 ASN A C 1
ATOM 1571 O O . ASN A 1 208 ? 56.259 -43.604 -11.539 1.00 32.28 208 ASN A O 1
ATOM 1575 N N . GLY A 1 209 ? 54.784 -44.211 -13.143 1.00 31.05 209 GLY A N 1
ATOM 1576 C CA . GLY A 1 209 ? 54.362 -45.498 -12.575 1.00 31.05 209 GLY A CA 1
ATOM 1577 C C . GLY A 1 209 ? 52.862 -45.831 -12.629 1.00 31.05 209 GLY A C 1
ATOM 1578 O O . GLY A 1 209 ? 52.168 -45.532 -11.674 1.00 31.05 209 GLY A O 1
ATOM 1579 N N . GLN A 1 210 ? 52.443 -46.538 -13.695 1.00 34.19 210 GLN A N 1
ATOM 1580 C CA . GLN A 1 210 ? 51.357 -47.556 -13.785 1.00 34.19 210 GLN A CA 1
ATOM 1581 C C . GLN A 1 210 ? 49.882 -47.123 -13.571 1.00 34.19 210 GLN A C 1
ATOM 1583 O O . GLN A 1 210 ? 49.521 -46.592 -12.534 1.00 34.19 210 GLN A O 1
ATOM 1588 N N . LEU A 1 211 ? 48.989 -47.209 -14.574 1.00 32.34 211 LEU A N 1
ATOM 1589 C CA . LEU A 1 211 ? 48.304 -48.402 -15.135 1.00 32.34 211 LEU A CA 1
ATOM 1590 C C . LEU A 1 211 ? 47.547 -49.246 -14.093 1.00 32.34 211 LEU A C 1
ATOM 1592 O O . LEU A 1 211 ? 48.184 -50.030 -13.398 1.00 32.34 211 LEU A O 1
ATOM 1596 N N . ALA A 1 212 ? 46.210 -49.157 -14.076 1.00 35.59 212 ALA A N 1
ATOM 1597 C CA . ALA A 1 212 ? 45.288 -50.265 -14.385 1.00 35.59 212 ALA A CA 1
ATOM 1598 C C . ALA A 1 212 ? 43.821 -49.888 -14.072 1.00 35.59 212 ALA A C 1
ATOM 1600 O O . ALA A 1 212 ? 43.532 -49.455 -12.962 1.00 35.59 212 ALA A O 1
ATOM 1601 N N . GLU A 1 213 ? 42.980 -50.129 -15.088 1.00 39.00 213 GLU A N 1
ATOM 1602 C CA . GLU A 1 213 ? 41.522 -50.398 -15.111 1.00 39.00 213 GLU A CA 1
ATOM 1603 C C . GLU A 1 213 ? 40.505 -49.323 -14.685 1.00 39.00 213 GLU A C 1
ATOM 1605 O O . GLU A 1 213 ? 40.465 -48.897 -13.513 1.00 39.00 213 GLU A O 1
#

Secondary structure (DSSP, 8-state):
----SPPP---GGG-GGG-SS-HHHHHHHHHHHHHHHT--------SEESSSTTTSEEPPHHHHHHHHHHHHHTGGGGS-EEEPTTT--EEES--TTS-HHHH-HHHHHS-HHHHHHHHHHHHHHHHHHHGGGTTTHHHHH-HHHHHHHHTTS--HHHHHHHHHHHHTTGGG-----PPP-PPPPP-------PPPPPPPP------------

Nearest PDB structures (foldseek):
  2pc9-assembly3_C  TM=9.192E-01  e=1.767E-12  Thermus thermophilus HB8
  1xkv-assembly1_A  TM=9.242E-01  e=8.079E-12  Thermus thermophilus HB8
  1xkv-assembly1_B  TM=9.468E-01  e=3.695E-11  Thermus thermophilus HB8
  2pc9-assembly4_D  TM=9.523E-01  e=5.321E-11  Thermus thermophilus HB8
  2pc9-assembly1_A  TM=9.319E-01  e=4.712E-11  Thermus thermophilus HB8

Organism: NCBI:txid145388

Mean predicted aligned error: 12.0 Å

Foldseek 3Di:
DDDPFDADDDAQVVCNVPDPDQSLLVVLVVVVVCVVVVDDDDDDDQAWAQAGPPRTGGDDPVQSVQVVVCVVVCVQVPADWDQDAQQRDTFGCDGPPDDSCSRVRCNSNVDNVRVLLQVLVVLVVQVVVCVVRLPCSCVNNHDVSSVVVVVNGTDPVRSVVSCVVVVVVPPPDDHPDNPDDDDPPDPDDDDDDDDDDDDDDDDDDDDDDDDDD

Solvent-accessible surface area (backbone atoms only — not comparable to full-atom values): 13908 Å² total; per-residue (Å²): 143,75,87,88,67,92,76,92,79,88,50,54,92,83,46,48,94,75,58,88,66,64,65,59,45,58,52,50,53,48,53,53,50,29,65,75,65,71,56,85,84,84,88,80,84,77,53,70,38,38,44,59,91,95,68,29,45,69,50,52,71,69,57,55,47,47,53,54,51,33,58,75,70,49,59,64,75,82,56,59,67,44,70,42,80,50,49,69,44,78,38,58,64,65,55,87,97,51,62,58,46,79,62,39,57,60,67,36,38,80,38,64,66,64,43,52,51,51,52,50,53,52,44,50,52,53,55,63,64,49,55,80,59,56,88,61,28,41,85,62,54,36,62,70,54,33,52,56,60,64,68,65,45,53,42,62,69,57,42,54,54,50,49,57,55,54,64,71,61,47,90,80,68,74,70,86,75,75,78,75,79,73,74,80,79,79,88,78,85,84,81,88,82,86,82,80,80,86,76,87,85,81,86,86,88,82,85,89,81,83,90,83,138